Protein AF-V3ZFT6-F1 (afdb_monomer_lite)

pLDDT: mean 76.52, std 16.09, range [33.91, 96.06]

Foldseek 3Di:
DDDDDDDDPPPPPPDPPDCAAQADHFWFQWAFDQDVLAVRFTFIWIWDYQVVVCVQVVNPDGADPVDRTRTHAPCCLQVVDPHYHDDPVGHDDHPDRPPDDPQPADSCLLGPQLLDLCNLVRRVCVLAVCPPPPLPCSPVPRSVLSVLCVVCLVVFDPLLNVLSSLLSNQLSNQLSSQSSDPDRDHSNVSSVSSLVSNLCCQAASDPVCRVRHLVPGDPSSVVVVCVSCVCQCVDDPPSNVSNVVSVVVNVVVD

Secondary structure (DSSP, 8-state):
------------------S--TTTPPTT-EEEEEEGGGTTEEEEEEE--HHHHHHHTTTS----TT-S--EEEHHHHHH--SSSPPPGGGB--TT--S-SSS--S-GGGTS--SS-TTHIIIIIHHHS--TTSTT--IIIIIIHHHHHHHHHGGGS-HHHHHHHHHHHHHHHHHHGGGGG-SSPPPHHHHHHHHHHHHHHHHH-S-SS-TT--GGGS-HHHHHHHHHHHHHHHHS-HHHHHHHHHHHHHHHHT-

Sequence (254 aa):
MYILAIAVITLAIHNVDCVCNKDTGPVGISECIQTSSYGNGYQWQTCVSDAYIKVITNGRQGCDGSKAFCYYPCMADKFQKTNGSIVEECSCKPGEMLQSKNMTLPLRCYNPSGVDCSWYAECLEKEFPCTGDKDDYGIAFAHKYCAKFGDRYSKFGKEGQKWIDLSRKCLQEKLVPLLYSTTPPSCNYVKEFAFKSHIPCYLQPSQQVPEVSVCKLGALDFFKLFWTLKETLVSSVDISVSVITSFFKILRDC

Structure (mmCIF, N/CA/C/O backbone):
data_AF-V3ZFT6-F1
#
_entry.id   AF-V3ZFT6-F1
#
loop_
_atom_site.group_PDB
_atom_site.id
_atom_site.type_symbol
_atom_site.label_atom_id
_atom_site.label_alt_id
_atom_site.label_comp_id
_atom_site.label_asym_id
_atom_site.label_entity_id
_atom_site.label_seq_id
_atom_site.pdbx_PDB_ins_code
_atom_site.Cartn_x
_atom_site.Cartn_y
_atom_site.Cartn_z
_atom_site.occupancy
_atom_site.B_iso_or_equiv
_atom_site.auth_seq_id
_atom_site.auth_comp_id
_atom_site.auth_asym_id
_atom_site.auth_atom_id
_atom_site.pdbx_PDB_model_num
ATOM 1 N N . MET A 1 1 ? -54.572 -17.136 -43.226 1.00 37.34 1 MET A N 1
ATOM 2 C CA . MET A 1 1 ? -53.674 -16.069 -43.716 1.00 37.34 1 MET A CA 1
ATOM 3 C C . MET A 1 1 ? -52.945 -15.524 -42.494 1.00 37.34 1 MET A C 1
ATOM 5 O O . MET A 1 1 ? -53.547 -14.808 -41.709 1.00 37.34 1 MET A O 1
ATOM 9 N N . TYR A 1 2 ? -51.738 -16.031 -42.234 1.00 33.91 2 TYR A N 1
ATOM 10 C CA . TYR A 1 2 ? -50.955 -15.746 -41.026 1.00 33.91 2 TYR A CA 1
ATOM 11 C C . TYR A 1 2 ? -50.150 -14.458 -41.227 1.00 33.91 2 TYR A C 1
ATOM 13 O O . TYR A 1 2 ? -49.408 -14.364 -42.201 1.00 33.91 2 TYR A O 1
ATOM 21 N N . ILE A 1 3 ? -50.267 -13.495 -40.312 1.00 39.75 3 ILE A N 1
ATOM 22 C CA . ILE A 1 3 ? -49.334 -12.368 -40.208 1.00 39.75 3 ILE A CA 1
ATOM 23 C C . ILE A 1 3 ? -48.494 -12.609 -38.951 1.00 39.75 3 ILE A C 1
ATOM 25 O O . ILE A 1 3 ? -48.994 -12.541 -37.831 1.00 39.75 3 ILE A O 1
ATOM 29 N N . LEU A 1 4 ? -47.228 -12.967 -39.167 1.00 40.41 4 LEU A N 1
ATOM 30 C CA . LEU A 1 4 ? -46.194 -13.110 -38.146 1.00 40.41 4 LEU A CA 1
ATOM 31 C C . LEU A 1 4 ? -45.816 -11.723 -37.610 1.00 40.41 4 LEU A C 1
ATOM 33 O O . LEU A 1 4 ? -45.258 -10.905 -38.337 1.00 40.41 4 LEU A O 1
ATOM 37 N N . ALA A 1 5 ? -46.098 -11.473 -36.333 1.00 40.34 5 ALA A N 1
ATOM 38 C CA . ALA A 1 5 ? -45.526 -10.356 -35.596 1.00 40.34 5 ALA A CA 1
ATOM 39 C C . ALA A 1 5 ? -44.085 -10.717 -35.202 1.00 40.34 5 ALA A C 1
ATOM 41 O O . ALA A 1 5 ? -43.859 -11.579 -34.354 1.00 40.34 5 ALA A O 1
ATOM 42 N N . ILE A 1 6 ? -43.104 -10.083 -35.843 1.00 44.28 6 ILE A N 1
ATOM 43 C CA . ILE A 1 6 ? -41.693 -10.205 -35.470 1.00 44.28 6 ILE A CA 1
ATOM 44 C C . ILE A 1 6 ? -41.452 -9.269 -34.283 1.00 44.28 6 ILE A C 1
ATOM 46 O O . ILE A 1 6 ? -41.399 -8.051 -34.438 1.00 44.28 6 ILE A O 1
ATOM 50 N N . ALA A 1 7 ? -41.329 -9.844 -33.087 1.00 40.06 7 ALA A N 1
ATOM 51 C CA . ALA A 1 7 ? -40.848 -9.135 -31.911 1.00 40.06 7 ALA A CA 1
ATOM 52 C C . ALA A 1 7 ? -39.343 -8.871 -32.075 1.00 40.06 7 ALA A C 1
ATOM 54 O O . ALA A 1 7 ? -38.527 -9.791 -32.021 1.00 40.06 7 ALA A O 1
ATOM 55 N N . VAL A 1 8 ? -38.973 -7.610 -32.301 1.00 43.03 8 VAL A N 1
ATOM 56 C CA . VAL A 1 8 ? -37.577 -7.166 -32.275 1.00 43.03 8 VAL A CA 1
ATOM 57 C C . VAL A 1 8 ? -37.140 -7.115 -30.813 1.00 43.03 8 VAL A C 1
ATOM 59 O O . VAL A 1 8 ? -37.482 -6.192 -30.079 1.00 43.03 8 VAL A O 1
ATOM 62 N N . ILE A 1 9 ? -36.411 -8.140 -30.378 1.00 44.44 9 ILE A N 1
ATOM 63 C CA . ILE A 1 9 ? -35.751 -8.169 -29.073 1.00 44.44 9 ILE A CA 1
ATOM 64 C C . ILE A 1 9 ? -34.564 -7.202 -29.147 1.00 44.44 9 ILE A C 1
ATOM 66 O O . ILE A 1 9 ? -33.498 -7.541 -29.657 1.00 44.44 9 ILE A O 1
ATOM 70 N N . THR A 1 10 ? -34.743 -5.978 -28.652 1.00 42.00 10 THR A N 1
ATOM 71 C CA . THR A 1 10 ? -33.628 -5.079 -28.342 1.00 42.00 10 THR A CA 1
ATOM 72 C C . THR A 1 10 ? -32.901 -5.625 -27.117 1.00 42.00 10 THR A C 1
ATOM 74 O O . THR A 1 10 ? -33.318 -5.395 -25.982 1.00 42.00 10 THR A O 1
ATOM 77 N N . LEU A 1 11 ? -31.824 -6.379 -27.341 1.00 41.22 11 LEU A N 1
ATOM 78 C CA . LEU A 1 11 ? -30.843 -6.684 -26.303 1.00 41.22 11 LEU A CA 1
ATOM 79 C C . LEU A 1 11 ? -30.186 -5.367 -25.873 1.00 41.22 11 LEU A C 1
ATOM 81 O O . LEU A 1 11 ? -29.320 -4.834 -26.563 1.00 41.22 11 LEU A O 1
ATOM 85 N N . ALA A 1 12 ? -30.629 -4.827 -24.739 1.00 39.88 12 ALA A N 1
ATOM 86 C CA . ALA A 1 12 ? -29.902 -3.793 -24.025 1.00 39.88 12 ALA A CA 1
ATOM 87 C C . ALA A 1 12 ? -28.579 -4.404 -23.543 1.00 39.88 12 ALA A C 1
ATOM 89 O O . ALA A 1 12 ? -28.554 -5.217 -22.617 1.00 39.88 12 ALA A O 1
ATOM 90 N N . ILE A 1 13 ? -27.481 -4.049 -24.210 1.00 41.59 13 ILE A N 1
ATOM 91 C CA . ILE A 1 13 ? -26.125 -4.382 -23.777 1.00 41.59 13 ILE A CA 1
ATOM 92 C C . ILE A 1 13 ? -25.843 -3.508 -22.550 1.00 41.59 13 ILE A C 1
ATOM 94 O O . ILE A 1 13 ? -25.372 -2.380 -22.667 1.00 41.59 13 ILE A O 1
ATOM 98 N N . HIS A 1 14 ? -26.213 -3.992 -21.366 1.00 39.91 14 HIS A N 1
ATOM 99 C CA . HIS A 1 14 ? -25.832 -3.349 -20.118 1.00 39.91 14 HIS A CA 1
ATOM 100 C C . HIS A 1 14 ? -24.353 -3.633 -19.828 1.00 39.91 14 HIS A C 1
ATOM 102 O O . HIS A 1 14 ? -23.960 -4.775 -19.617 1.00 39.91 14 HIS A O 1
ATOM 108 N N . ASN A 1 15 ? -23.587 -2.540 -19.792 1.00 38.72 15 ASN A N 1
ATOM 109 C CA . ASN A 1 15 ? -22.307 -2.350 -19.108 1.00 38.72 15 ASN A CA 1
ATOM 110 C C . ASN A 1 15 ? -21.127 -3.196 -19.608 1.00 38.72 15 ASN A C 1
ATOM 112 O O . ASN A 1 15 ? -20.690 -4.144 -18.960 1.00 38.72 15 ASN A O 1
ATOM 116 N N . VAL A 1 16 ? -20.508 -2.750 -20.704 1.00 38.66 16 VAL A N 1
ATOM 117 C CA . VAL A 1 16 ? -19.045 -2.828 -20.768 1.00 38.66 16 VAL A CA 1
ATOM 118 C C . VAL A 1 16 ? -18.541 -1.717 -19.852 1.00 38.66 16 VAL A C 1
ATOM 120 O O . VAL A 1 16 ? -18.472 -0.561 -20.265 1.00 38.66 16 VAL A O 1
ATOM 123 N N . ASP A 1 17 ? -18.284 -2.037 -18.584 1.00 44.41 17 ASP A N 1
ATOM 124 C CA . ASP A 1 17 ? -17.531 -1.130 -17.719 1.00 44.41 17 ASP A CA 1
ATOM 125 C C . ASP A 1 17 ? -16.175 -0.892 -18.385 1.00 44.41 17 ASP A C 1
ATOM 127 O O . ASP A 1 17 ? -15.393 -1.824 -18.601 1.00 44.41 17 ASP A O 1
ATOM 131 N N . CYS A 1 18 ? -15.915 0.352 -18.786 1.00 53.09 18 CYS A N 1
ATOM 132 C CA . CYS A 1 18 ? -14.628 0.702 -19.356 1.00 53.09 18 CYS A CA 1
ATOM 133 C C . CYS A 1 18 ? -13.548 0.480 -18.295 1.00 53.09 18 CYS A C 1
ATOM 135 O O . CYS A 1 18 ? -13.547 1.095 -17.232 1.00 53.09 18 CYS A O 1
ATOM 137 N N . VAL A 1 19 ? -12.625 -0.415 -18.624 1.00 58.41 19 VAL A N 1
ATOM 138 C CA . VAL A 1 19 ? -11.582 -0.940 -17.742 1.00 58.41 19 VAL A CA 1
ATOM 139 C C . VAL A 1 19 ? -10.608 0.142 -17.255 1.00 58.41 19 VAL A C 1
ATOM 141 O O . VAL A 1 19 ? -10.027 -0.002 -16.184 1.00 58.41 19 VAL A O 1
ATOM 144 N N . CYS A 1 20 ? -10.464 1.244 -17.994 1.00 63.31 20 CYS A N 1
ATOM 145 C CA . CYS A 1 20 ? -9.719 2.423 -17.569 1.00 63.31 20 CYS A CA 1
ATOM 146 C C . CYS A 1 20 ? -10.676 3.598 -17.322 1.00 63.31 20 CYS A C 1
ATOM 148 O O . CYS A 1 20 ? -11.647 3.768 -18.053 1.00 63.31 20 CYS A O 1
ATOM 150 N N . ASN A 1 21 ? -10.423 4.422 -16.304 1.00 69.44 21 ASN A N 1
ATOM 151 C CA . ASN A 1 21 ? -11.213 5.623 -16.010 1.00 69.44 21 ASN A CA 1
ATOM 152 C C . ASN A 1 21 ? -10.306 6.705 -15.402 1.00 69.44 21 ASN A C 1
ATOM 154 O O . ASN A 1 21 ? -9.467 6.416 -14.552 1.00 69.44 21 ASN A O 1
ATOM 158 N N . LYS A 1 22 ? -10.462 7.962 -15.824 1.00 68.69 22 LYS A N 1
ATOM 159 C CA . LYS A 1 22 ? -9.602 9.062 -15.356 1.00 68.69 22 LYS A CA 1
ATOM 160 C C . LYS A 1 22 ? -9.730 9.407 -13.865 1.00 68.69 22 LYS A C 1
ATOM 162 O O . LYS A 1 22 ? -8.756 9.845 -13.251 1.00 68.69 22 LYS A O 1
ATOM 167 N N . ASP A 1 23 ? -10.914 9.202 -13.295 1.00 62.06 23 ASP A N 1
ATOM 168 C CA . ASP A 1 23 ? -11.288 9.585 -11.929 1.00 62.06 23 ASP A CA 1
ATOM 169 C C . ASP A 1 23 ? -11.197 8.398 -10.953 1.00 62.06 23 ASP A C 1
ATOM 171 O O . ASP A 1 23 ? -10.839 8.569 -9.785 1.00 62.06 23 ASP A O 1
ATOM 175 N N . THR A 1 24 ? -11.518 7.192 -11.431 1.00 55.91 24 THR A N 1
ATOM 176 C CA . THR A 1 24 ? -11.661 5.972 -10.615 1.00 55.91 24 THR A CA 1
ATOM 177 C C . THR A 1 24 ? -10.976 4.740 -11.203 1.00 55.91 24 THR A C 1
ATOM 179 O O . THR A 1 24 ? -11.112 3.655 -10.637 1.00 55.91 24 THR A O 1
ATOM 182 N N . GLY A 1 25 ? -10.273 4.877 -12.330 1.00 54.41 25 GLY A N 1
ATOM 183 C CA . GLY A 1 25 ? -9.731 3.746 -13.077 1.00 54.41 25 GLY A CA 1
ATOM 184 C C . GLY A 1 25 ? -8.850 2.871 -12.197 1.00 54.41 25 GLY A C 1
ATOM 185 O O . GLY A 1 25 ? -8.023 3.416 -11.456 1.00 54.41 25 GLY A O 1
ATOM 186 N N . PRO A 1 26 ? -9.019 1.538 -12.242 1.00 48.91 26 PRO A N 1
ATOM 187 C CA . PRO A 1 26 ? -8.100 0.649 -11.560 1.00 48.91 26 PRO A CA 1
ATOM 188 C C . PRO A 1 26 ? -6.684 0.937 -12.060 1.00 48.91 26 PRO A C 1
ATOM 190 O O . PRO A 1 26 ? -6.439 1.006 -13.265 1.00 48.91 26 PRO A O 1
ATOM 193 N N . VAL A 1 27 ? -5.754 1.116 -11.125 1.00 50.78 27 VAL A N 1
ATOM 194 C CA . VAL A 1 27 ? -4.332 1.187 -11.462 1.00 50.78 27 VAL A CA 1
ATOM 195 C C . VAL A 1 27 ? -3.939 -0.170 -12.044 1.00 50.78 27 VAL A C 1
ATOM 197 O O . VAL A 1 27 ? -4.411 -1.188 -11.567 1.00 50.78 27 VAL A O 1
ATOM 200 N N . GLY A 1 28 ? -3.083 -0.231 -13.060 1.00 51.81 28 GLY A N 1
ATOM 201 C CA . GLY A 1 28 ? -2.325 -1.463 -13.327 1.00 51.81 28 GLY A CA 1
ATOM 202 C C . GLY A 1 28 ? -2.811 -2.360 -14.465 1.00 51.81 28 GLY A C 1
ATOM 203 O O . GLY A 1 28 ? -2.277 -3.457 -14.613 1.00 51.81 28 GLY A O 1
ATOM 204 N N . ILE A 1 29 ? -3.755 -1.922 -15.303 1.00 60.59 29 ILE A N 1
ATOM 205 C CA . ILE A 1 29 ? -3.942 -2.555 -16.619 1.00 60.59 29 ILE A CA 1
ATOM 206 C C . ILE A 1 29 ? -3.068 -1.816 -17.614 1.00 60.59 29 ILE A C 1
ATOM 208 O O . ILE A 1 29 ? -3.265 -0.631 -17.876 1.00 60.59 29 ILE A O 1
ATOM 212 N N . SER A 1 30 ? -2.058 -2.518 -18.107 1.00 70.88 30 SER A N 1
ATOM 213 C CA . SER A 1 30 ? -1.081 -1.967 -19.029 1.00 70.88 30 SER A CA 1
ATOM 214 C C . SER A 1 30 ? -1.338 -2.491 -20.433 1.00 70.88 30 SER A C 1
ATOM 216 O O . SER A 1 30 ? -1.493 -3.693 -20.650 1.00 70.88 30 SER A O 1
ATOM 218 N N . GLU A 1 31 ? -1.363 -1.574 -21.388 1.00 75.00 31 GLU A N 1
ATOM 219 C CA . GLU A 1 31 ? -1.622 -1.854 -22.793 1.00 75.00 31 GLU A CA 1
ATOM 220 C C . GLU A 1 31 ? -0.466 -1.371 -23.656 1.00 75.00 31 GLU A C 1
ATOM 222 O O . GLU A 1 31 ? 0.245 -0.419 -23.322 1.00 75.00 31 GLU A O 1
ATOM 227 N N . CYS A 1 32 ? -0.285 -2.043 -24.788 1.00 79.88 32 CYS A N 1
ATOM 228 C CA . CYS A 1 32 ? 0.670 -1.625 -25.791 1.00 79.88 32 CYS A CA 1
ATOM 229 C C . CYS A 1 32 ? 0.045 -0.546 -26.679 1.00 79.88 32 CYS A C 1
ATOM 231 O O . CYS A 1 32 ? -0.725 -0.848 -27.592 1.00 79.88 32 CYS A O 1
ATOM 233 N N . ILE A 1 33 ? 0.364 0.719 -26.405 1.00 85.50 33 ILE A N 1
ATOM 234 C CA . ILE A 1 33 ? -0.283 1.869 -27.043 1.00 85.50 33 ILE A CA 1
ATOM 235 C C . ILE A 1 33 ? 0.753 2.673 -27.829 1.00 85.50 33 ILE A C 1
ATOM 237 O O . ILE A 1 33 ? 1.850 2.972 -27.345 1.00 85.50 33 ILE A O 1
ATOM 241 N N . GLN A 1 34 ? 0.380 3.038 -29.054 1.00 90.94 34 GLN A N 1
ATOM 242 C CA . GLN A 1 34 ? 1.170 3.904 -29.920 1.00 90.94 34 GLN A CA 1
ATOM 243 C C . GLN A 1 34 ? 1.058 5.363 -29.472 1.00 90.94 34 GLN A C 1
ATOM 245 O O . GLN A 1 34 ? -0.051 5.868 -29.295 1.00 90.94 34 GLN A O 1
ATOM 250 N N . THR A 1 35 ? 2.188 6.064 -29.359 1.00 85.25 35 THR A N 1
ATOM 251 C CA . THR A 1 35 ? 2.187 7.481 -28.959 1.00 85.25 35 THR A CA 1
ATOM 252 C C . THR A 1 35 ? 3.016 8.337 -29.897 1.00 85.25 35 THR A C 1
ATOM 254 O O . THR A 1 35 ? 4.201 8.089 -30.124 1.00 85.25 35 THR A O 1
ATOM 257 N N . SER A 1 36 ? 2.405 9.410 -30.393 1.00 87.00 36 SER A N 1
ATOM 258 C CA . SER A 1 36 ? 3.031 10.342 -31.331 1.00 87.00 36 SER A CA 1
ATOM 259 C C . SER A 1 36 ? 4.227 11.092 -30.744 1.00 87.00 36 SER A C 1
ATOM 261 O O . SER A 1 36 ? 5.227 11.264 -31.439 1.00 87.00 36 SER A O 1
ATOM 263 N N . SER A 1 37 ? 4.190 11.461 -29.456 1.00 86.19 37 SER A N 1
ATOM 264 C CA . SER A 1 37 ? 5.316 12.130 -28.778 1.00 86.19 37 SER A CA 1
ATOM 265 C C . SER A 1 37 ? 6.591 11.279 -28.719 1.00 86.19 37 SER A C 1
ATOM 267 O O . SER A 1 37 ? 7.674 11.820 -28.494 1.00 86.19 37 SER A O 1
ATOM 269 N N . TYR A 1 38 ? 6.486 9.973 -28.984 1.00 88.75 38 TYR A N 1
ATOM 270 C CA . TYR A 1 38 ? 7.609 9.041 -29.033 1.00 88.75 38 TYR A CA 1
ATOM 271 C C . TYR A 1 38 ? 7.846 8.475 -30.438 1.00 88.75 38 TYR A C 1
ATOM 273 O O . TYR A 1 38 ? 8.076 7.280 -30.623 1.00 88.75 38 TYR A O 1
ATOM 281 N N . GLY A 1 39 ? 7.727 9.333 -31.456 1.00 86.44 39 GLY A N 1
ATOM 282 C CA . GLY A 1 39 ? 8.010 8.967 -32.846 1.00 86.44 39 GLY A CA 1
ATOM 283 C C . GLY A 1 39 ? 7.024 7.955 -33.431 1.00 86.44 39 GLY A C 1
ATOM 284 O O . GLY A 1 39 ? 7.401 7.175 -34.299 1.00 86.44 39 GLY A O 1
ATOM 285 N N . ASN A 1 40 ? 5.777 7.945 -32.945 1.00 89.06 40 ASN A N 1
ATOM 286 C CA . ASN A 1 40 ? 4.757 6.944 -33.283 1.00 89.06 40 ASN A CA 1
ATOM 287 C C . ASN A 1 40 ? 5.181 5.499 -32.961 1.00 89.06 40 ASN A C 1
ATOM 289 O O . ASN A 1 40 ? 4.679 4.555 -33.572 1.00 89.06 40 ASN A O 1
ATOM 293 N N . GLY A 1 41 ? 6.099 5.306 -32.015 1.00 88.88 41 GLY A N 1
ATOM 294 C CA . GLY A 1 41 ? 6.440 3.979 -31.525 1.00 88.88 41 GLY A CA 1
ATOM 295 C C . GLY A 1 41 ? 5.387 3.432 -30.555 1.00 88.88 41 GLY A C 1
ATOM 296 O O . GLY A 1 41 ? 4.621 4.184 -29.942 1.00 88.88 41 GLY A O 1
ATOM 297 N N . TYR A 1 42 ? 5.372 2.109 -30.412 1.00 90.38 42 TYR A N 1
ATOM 298 C CA . TYR A 1 42 ? 4.558 1.395 -29.433 1.00 90.38 42 TYR A CA 1
ATOM 299 C C . TYR A 1 42 ? 5.341 1.208 -28.134 1.00 90.38 42 TYR A C 1
ATOM 301 O O . TYR A 1 42 ? 6.485 0.749 -28.152 1.00 90.38 42 TYR A O 1
ATOM 309 N N . GLN A 1 43 ? 4.718 1.552 -27.009 1.00 87.69 43 GLN A N 1
ATOM 310 C CA . GLN A 1 43 ? 5.243 1.254 -25.678 1.00 87.69 43 GLN A CA 1
ATOM 311 C C . GLN A 1 43 ? 4.140 0.809 -24.730 1.00 87.69 43 GLN A C 1
ATOM 313 O O . GLN A 1 43 ? 2.962 1.116 -24.941 1.00 87.69 43 GLN A O 1
ATOM 318 N N . TRP A 1 44 ? 4.543 0.134 -23.659 1.00 80.25 44 TRP A N 1
ATOM 319 C CA . TRP A 1 44 ? 3.656 -0.144 -22.542 1.00 80.25 44 TRP A CA 1
ATOM 320 C C . TRP A 1 44 ? 3.205 1.157 -21.890 1.00 80.25 44 TRP A C 1
ATOM 322 O O . TRP A 1 44 ? 4.014 2.040 -21.584 1.00 80.25 44 TRP A O 1
ATOM 332 N N . GLN A 1 45 ? 1.904 1.265 -21.666 1.00 81.19 45 GLN A N 1
ATOM 333 C CA . GLN A 1 45 ? 1.310 2.358 -20.916 1.00 81.19 45 GLN A CA 1
ATOM 334 C C . GLN A 1 45 ? 0.325 1.791 -19.916 1.00 81.19 45 GLN A C 1
ATOM 336 O O . GLN A 1 45 ? -0.462 0.911 -20.253 1.00 81.19 45 GLN A O 1
ATOM 341 N N . THR A 1 46 ? 0.369 2.300 -18.694 1.00 75.06 46 THR A N 1
ATOM 342 C CA . THR A 1 46 ? -0.431 1.782 -17.585 1.00 75.06 46 THR A CA 1
ATOM 343 C C . THR A 1 46 ? -1.635 2.674 -17.366 1.00 75.06 46 THR A C 1
ATOM 345 O O . THR A 1 46 ? -1.485 3.891 -17.251 1.00 75.06 46 THR A O 1
ATOM 348 N N . CYS A 1 47 ? -2.824 2.080 -17.292 1.00 74.12 47 CYS A N 1
ATOM 349 C CA . CYS A 1 47 ? -4.000 2.794 -16.833 1.00 74.12 47 CYS A CA 1
ATOM 350 C C . CYS A 1 47 ? -3.799 3.216 -15.374 1.00 74.12 47 CYS A C 1
ATOM 352 O O . CYS A 1 47 ? -3.507 2.385 -14.509 1.00 74.12 47 CYS A O 1
ATOM 354 N N . VAL A 1 48 ? -3.927 4.512 -15.112 1.00 70.31 48 VAL A N 1
ATOM 355 C CA . VAL A 1 48 ? -3.769 5.127 -13.789 1.00 70.31 48 VAL A CA 1
ATOM 356 C C . VAL A 1 48 ? -4.769 6.268 -13.630 1.00 70.31 48 VAL A C 1
ATOM 358 O O . VAL A 1 48 ? -5.255 6.796 -14.620 1.00 70.31 48 VAL A O 1
ATOM 361 N N . SER A 1 49 ? -5.070 6.705 -12.409 1.00 72.00 49 SER A N 1
ATOM 362 C CA . SER A 1 49 ? -5.920 7.887 -12.211 1.00 72.00 49 SER A CA 1
ATOM 363 C C . SER A 1 49 ? -5.155 9.200 -12.433 1.00 72.00 49 SER A C 1
ATOM 365 O O . SER A 1 49 ? -3.935 9.271 -12.261 1.00 72.00 49 SER A O 1
ATOM 367 N N . ASP A 1 50 ? -5.869 10.284 -12.746 1.00 76.19 50 ASP A N 1
ATOM 368 C CA . ASP A 1 50 ? -5.285 11.636 -12.800 1.00 76.19 50 ASP A CA 1
ATOM 369 C C . ASP A 1 50 ? -4.645 12.036 -11.457 1.00 76.19 50 ASP A C 1
ATOM 371 O O . ASP A 1 50 ? -3.558 12.617 -11.410 1.00 76.19 50 ASP A O 1
ATOM 375 N N . ALA A 1 51 ? -5.283 11.649 -10.348 1.00 68.69 51 ALA A N 1
ATOM 376 C CA . ALA A 1 51 ? -4.745 11.848 -9.008 1.00 68.69 51 ALA A CA 1
ATOM 377 C C . ALA A 1 51 ? -3.385 11.152 -8.828 1.00 68.69 51 ALA A C 1
ATOM 379 O O . ALA A 1 51 ? -2.470 11.741 -8.251 1.00 68.69 51 ALA A O 1
ATOM 380 N N . TYR A 1 52 ? -3.223 9.935 -9.358 1.00 67.81 52 TYR A N 1
ATOM 381 C CA . TYR A 1 52 ? -1.949 9.216 -9.328 1.00 67.81 52 TYR A CA 1
ATOM 382 C C . TYR A 1 52 ? -0.863 9.949 -10.128 1.00 67.81 52 TYR A C 1
ATOM 384 O O . TYR A 1 52 ? 0.220 10.189 -9.594 1.00 67.81 52 TYR A O 1
ATOM 392 N N . ILE A 1 53 ? -1.164 10.393 -11.356 1.00 71.94 53 ILE A N 1
ATOM 393 C CA . ILE A 1 53 ? -0.217 11.144 -12.207 1.00 71.94 53 ILE A CA 1
ATOM 394 C C . ILE A 1 53 ? 0.253 12.426 -11.505 1.00 71.94 53 ILE A C 1
ATOM 396 O O . ILE A 1 53 ? 1.449 12.734 -11.479 1.00 71.94 53 ILE A O 1
ATOM 400 N N . LYS A 1 54 ? -0.669 13.165 -10.880 1.00 76.19 54 LYS A N 1
ATOM 401 C CA . LYS A 1 54 ? -0.337 14.381 -10.124 1.00 76.19 54 LYS A CA 1
ATOM 402 C C . LYS A 1 54 ? 0.579 14.092 -8.939 1.00 76.19 54 LYS A C 1
ATOM 404 O O . LYS A 1 54 ? 1.478 14.884 -8.673 1.00 76.19 54 LYS A O 1
ATOM 409 N N . VAL A 1 55 ? 0.404 12.967 -8.250 1.00 64.94 55 VAL A N 1
ATOM 410 C CA . VAL A 1 55 ? 1.296 12.571 -7.150 1.00 64.94 55 VAL A CA 1
ATOM 411 C C . VAL A 1 55 ? 2.703 12.270 -7.668 1.00 64.94 55 VAL A C 1
ATOM 413 O O . VAL A 1 55 ? 3.664 12.859 -7.175 1.00 64.94 55 VAL A O 1
ATOM 416 N N . ILE A 1 56 ? 2.842 11.406 -8.678 1.00 60.22 56 ILE A N 1
ATOM 417 C CA . ILE A 1 56 ? 4.165 10.960 -9.156 1.00 60.22 56 ILE A CA 1
ATOM 418 C C . ILE A 1 56 ? 4.936 12.056 -9.902 1.00 60.22 56 ILE A C 1
ATOM 420 O O . ILE A 1 56 ? 6.163 12.048 -9.924 1.00 60.22 56 ILE A O 1
ATOM 424 N N . THR A 1 57 ? 4.236 13.038 -10.474 1.00 68.62 57 THR A N 1
ATOM 425 C CA . THR A 1 57 ? 4.861 14.166 -11.186 1.00 68.62 57 THR A CA 1
ATOM 426 C C . THR A 1 57 ? 4.953 15.445 -10.357 1.00 68.62 57 THR A C 1
ATOM 428 O O . THR A 1 57 ? 5.364 16.483 -10.881 1.00 68.62 57 THR A O 1
ATOM 431 N N . ASN A 1 58 ? 4.583 15.397 -9.071 1.00 68.38 58 ASN A N 1
ATOM 432 C CA . ASN A 1 58 ? 4.502 16.565 -8.190 1.00 68.38 58 ASN A CA 1
ATOM 433 C C . ASN A 1 58 ? 3.658 17.709 -8.800 1.00 68.38 58 ASN A C 1
ATOM 435 O O . ASN A 1 58 ? 4.072 18.867 -8.848 1.00 68.38 58 ASN A O 1
ATOM 439 N N . GLY A 1 59 ? 2.503 17.349 -9.361 1.00 73.56 59 GLY A N 1
ATOM 440 C CA . GLY A 1 59 ? 1.520 18.251 -9.962 1.00 73.56 59 GLY A CA 1
ATOM 441 C C . GLY A 1 59 ? 1.893 18.808 -11.337 1.00 73.56 59 GLY A C 1
ATOM 442 O O . GLY A 1 59 ? 1.135 19.604 -11.884 1.00 73.56 59 GLY A O 1
ATOM 443 N N . ARG A 1 60 ? 3.039 18.419 -11.910 1.00 74.75 60 ARG A N 1
ATOM 444 C CA . ARG A 1 60 ? 3.519 18.954 -13.199 1.00 74.75 60 ARG A CA 1
ATOM 445 C C . ARG A 1 60 ? 2.776 18.390 -14.401 1.00 74.75 60 ARG A C 1
ATOM 447 O O . ARG A 1 60 ? 2.770 19.017 -15.456 1.00 74.75 60 ARG A O 1
ATOM 454 N N . GLN A 1 61 ? 2.211 17.198 -14.260 1.00 79.75 61 GLN A N 1
ATOM 455 C CA . GLN A 1 61 ? 1.436 16.539 -15.299 1.00 79.75 61 GLN A CA 1
ATOM 456 C C . GLN A 1 61 ? 0.092 16.107 -14.725 1.00 79.75 61 GLN A C 1
ATOM 458 O O . GLN A 1 61 ? -0.058 15.869 -13.525 1.00 79.75 61 GLN A O 1
ATOM 463 N N . GLY A 1 62 ? -0.881 16.008 -15.614 1.00 75.38 62 GLY A N 1
ATOM 464 C CA . GLY A 1 62 ? -2.193 15.462 -15.338 1.00 75.38 62 GLY A CA 1
ATOM 465 C C . GLY A 1 62 ? -2.667 14.696 -16.555 1.00 75.38 62 GLY A C 1
ATOM 466 O O . GLY A 1 62 ? -2.073 14.766 -17.635 1.00 75.38 62 GLY A O 1
ATOM 467 N N . CYS A 1 63 ? -3.740 13.956 -16.366 1.00 76.88 63 CYS A N 1
ATOM 468 C CA . CYS A 1 63 ? -4.428 13.347 -17.472 1.00 76.88 63 CYS A CA 1
ATOM 469 C C . CYS A 1 63 ? -5.076 14.418 -18.352 1.00 76.88 63 CYS A C 1
ATOM 471 O O . CYS A 1 63 ? -5.577 15.435 -17.869 1.00 76.88 63 CYS A O 1
ATOM 473 N N . ASP A 1 64 ? -5.066 14.180 -19.659 1.00 72.94 64 ASP A N 1
ATOM 474 C CA . ASP A 1 64 ? -5.770 15.021 -20.614 1.00 72.94 64 ASP A CA 1
ATOM 475 C C . ASP A 1 64 ? -7.278 14.980 -20.321 1.00 72.94 64 ASP A C 1
ATOM 477 O O . ASP A 1 64 ? -7.924 13.942 -20.473 1.00 72.94 64 ASP A O 1
ATOM 481 N N . GLY A 1 65 ? -7.839 16.118 -19.904 1.00 62.81 65 GLY A N 1
ATOM 482 C CA . GLY A 1 65 ? -9.245 16.239 -19.510 1.00 62.81 65 GLY A CA 1
ATOM 483 C C . GLY A 1 65 ? -10.246 15.964 -20.637 1.00 62.81 65 GLY A C 1
ATOM 484 O O . GLY A 1 65 ? -11.432 15.804 -20.357 1.00 62.81 65 GLY A O 1
ATOM 485 N N . SER A 1 66 ? -9.787 15.890 -21.891 1.00 61.16 66 SER A N 1
ATOM 486 C CA . SER A 1 66 ? -10.609 15.512 -23.046 1.00 61.16 66 SER A CA 1
ATOM 487 C C . SER A 1 66 ? -10.740 13.996 -23.242 1.00 61.16 66 SER A C 1
ATOM 489 O O . SER A 1 66 ? -11.595 13.547 -24.009 1.00 61.16 66 SER A O 1
ATOM 491 N N . LYS A 1 67 ? -9.923 13.188 -22.552 1.00 64.00 67 LYS A N 1
ATOM 492 C CA . LYS A 1 67 ? -9.919 11.726 -22.684 1.00 64.00 67 LYS A CA 1
ATOM 493 C C . LYS A 1 67 ? -10.700 11.061 -21.554 1.00 64.00 67 LYS A C 1
ATOM 495 O O . LYS A 1 67 ? -10.595 11.438 -20.393 1.00 64.00 67 LYS A O 1
ATOM 500 N N . ALA A 1 68 ? -11.445 10.007 -21.892 1.00 57.72 68 ALA A N 1
ATOM 501 C CA . ALA A 1 68 ? -12.127 9.160 -20.908 1.00 57.72 68 ALA A CA 1
ATOM 502 C C . ALA A 1 68 ? -11.149 8.291 -20.081 1.00 57.72 68 ALA A C 1
ATOM 504 O O . ALA A 1 68 ? -11.498 7.809 -19.002 1.00 57.72 68 ALA A O 1
ATOM 505 N N . PHE A 1 69 ? -9.920 8.114 -20.584 1.00 66.50 69 PHE A N 1
ATOM 506 C CA . PHE A 1 69 ? -8.913 7.168 -20.101 1.00 66.50 69 PHE A CA 1
ATOM 507 C C . PHE A 1 69 ? -7.564 7.852 -19.889 1.00 66.50 69 PHE A C 1
ATOM 509 O O . PHE A 1 69 ? -7.180 8.719 -20.677 1.00 66.50 69 PHE A O 1
ATOM 516 N N . CYS A 1 70 ? -6.816 7.402 -18.882 1.00 77.75 70 CYS A N 1
ATOM 517 C CA . CYS A 1 70 ? -5.492 7.918 -18.551 1.00 77.75 70 CYS A CA 1
ATOM 518 C C . CYS A 1 70 ? -4.473 6.787 -18.605 1.00 77.75 70 CYS A C 1
ATOM 520 O O . CYS A 1 70 ? -4.326 6.020 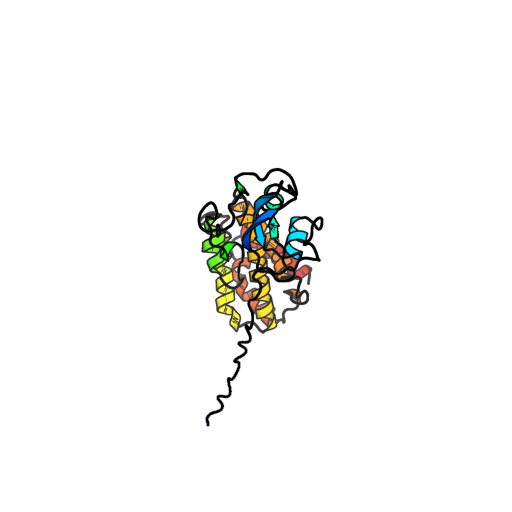-17.658 1.00 77.75 70 CYS A O 1
ATOM 522 N N . TYR A 1 71 ? -3.771 6.698 -19.729 1.00 79.56 71 TYR A N 1
ATOM 523 C CA . TYR A 1 71 ? -2.641 5.795 -19.883 1.00 79.56 71 TYR A CA 1
ATOM 524 C C . TYR A 1 71 ? -1.350 6.578 -19.677 1.00 79.56 71 TYR A C 1
ATOM 526 O O . TYR A 1 71 ? -1.097 7.567 -20.368 1.00 79.56 71 TYR A O 1
ATOM 534 N N . TYR A 1 72 ? -0.558 6.156 -18.695 1.00 79.81 72 TYR A N 1
ATOM 535 C CA . TYR A 1 72 ? 0.716 6.779 -18.373 1.00 79.81 72 TYR A CA 1
ATOM 536 C C . TYR A 1 72 ? 1.871 5.998 -19.023 1.00 79.81 72 TYR A C 1
ATOM 538 O O . TYR A 1 72 ? 1.995 4.795 -18.767 1.00 79.81 72 TYR A O 1
ATOM 546 N N . PRO A 1 73 ? 2.690 6.628 -19.891 1.00 83.50 73 PRO A N 1
ATOM 547 C CA . PRO A 1 73 ? 3.719 5.915 -20.647 1.00 83.50 73 PRO A CA 1
ATOM 548 C C . PRO A 1 73 ? 4.880 5.405 -19.785 1.00 83.50 73 PRO A C 1
ATOM 550 O O . PRO A 1 73 ? 5.404 6.150 -18.958 1.00 83.50 73 PRO A O 1
ATOM 553 N N . CYS A 1 74 ? 5.371 4.191 -20.060 1.00 79.19 74 CYS A N 1
ATOM 554 C CA . CYS A 1 74 ? 6.563 3.617 -19.415 1.00 79.19 74 CYS A CA 1
ATOM 555 C C . CYS A 1 74 ? 7.790 4.541 -19.491 1.00 79.19 74 CYS A C 1
ATOM 557 O O . CYS A 1 74 ? 8.528 4.680 -18.518 1.00 79.19 74 CYS A O 1
ATOM 559 N N . MET A 1 75 ? 7.995 5.227 -20.621 1.00 82.69 75 MET A N 1
ATOM 560 C CA . MET A 1 75 ? 9.097 6.183 -20.782 1.00 82.69 75 MET A CA 1
ATOM 561 C C . MET A 1 75 ? 8.989 7.387 -19.834 1.00 82.69 75 MET A C 1
ATOM 563 O O . MET A 1 75 ? 10.004 7.882 -19.338 1.00 82.69 75 MET A O 1
ATOM 567 N N . ALA A 1 76 ? 7.766 7.858 -19.577 1.00 82.25 76 ALA A N 1
ATOM 568 C CA . ALA A 1 76 ? 7.518 8.948 -18.641 1.00 82.25 76 ALA A CA 1
ATOM 569 C C . ALA A 1 76 ? 7.700 8.475 -17.193 1.00 82.25 76 ALA A C 1
ATOM 571 O O . ALA A 1 76 ? 8.323 9.178 -16.404 1.00 82.25 76 ALA A O 1
ATOM 572 N N . ASP A 1 77 ? 7.232 7.267 -16.886 1.00 73.81 77 ASP A N 1
ATOM 573 C CA . ASP A 1 77 ? 7.301 6.661 -15.556 1.00 73.81 77 ASP A CA 1
ATOM 574 C C . ASP A 1 77 ? 8.731 6.295 -15.138 1.00 73.81 77 ASP A C 1
ATOM 576 O O . ASP A 1 77 ? 9.245 6.798 -14.139 1.00 73.81 77 ASP A O 1
ATOM 580 N N . LYS A 1 78 ? 9.427 5.481 -15.941 1.00 66.00 78 LYS A N 1
ATOM 581 C CA . LYS A 1 78 ? 10.763 4.969 -15.598 1.00 66.00 78 LYS A CA 1
ATOM 582 C C . LYS A 1 78 ? 11.888 5.950 -15.884 1.00 66.00 78 LYS A C 1
ATOM 584 O O . LYS A 1 78 ? 12.866 6.002 -15.144 1.00 66.00 78 LYS A O 1
ATOM 589 N N . PHE A 1 79 ? 11.778 6.710 -16.971 1.00 74.56 79 PHE A N 1
ATOM 590 C CA . PHE A 1 79 ? 12.886 7.523 -17.477 1.00 74.56 79 PHE A CA 1
ATOM 591 C C . PHE A 1 79 ? 12.629 9.027 -17.385 1.00 74.56 79 PHE A C 1
ATOM 593 O O . PHE A 1 79 ? 13.492 9.803 -17.793 1.00 74.56 79 PHE A O 1
ATOM 600 N N . GLN A 1 80 ? 11.465 9.451 -16.874 1.00 78.00 80 GLN A N 1
ATOM 601 C CA . GLN A 1 80 ? 11.053 10.860 -16.800 1.00 78.00 80 GLN A CA 1
ATOM 602 C C . GLN A 1 80 ? 11.115 11.580 -18.159 1.00 78.00 80 GLN A C 1
ATOM 604 O O . GLN A 1 80 ? 11.258 12.802 -18.232 1.00 78.00 80 GLN A O 1
ATOM 609 N N . LYS A 1 81 ? 11.000 10.824 -19.258 1.00 82.00 81 LYS A N 1
ATOM 610 C CA . LYS A 1 81 ? 11.031 11.339 -20.630 1.00 82.00 81 LYS A CA 1
ATOM 611 C C . LYS A 1 81 ? 9.630 11.313 -21.207 1.00 82.00 81 LYS A C 1
ATOM 613 O O . LYS A 1 81 ? 9.073 10.241 -21.416 1.00 82.00 81 LYS A O 1
ATOM 618 N N . THR A 1 82 ? 9.075 12.482 -21.508 1.00 85.38 82 THR A N 1
ATOM 619 C CA . THR A 1 82 ? 7.730 12.643 -22.095 1.00 85.38 82 THR A CA 1
ATOM 620 C C . THR A 1 82 ? 7.719 12.607 -23.630 1.00 85.38 82 THR A C 1
ATOM 622 O O . THR A 1 82 ? 6.654 12.602 -24.250 1.00 85.38 82 THR A O 1
ATOM 625 N N . ASN A 1 83 ? 8.901 12.577 -24.253 1.00 89.38 83 ASN A N 1
ATOM 626 C CA . ASN A 1 83 ? 9.093 12.482 -25.696 1.00 89.38 83 ASN A CA 1
ATOM 627 C C . ASN A 1 83 ? 10.409 11.761 -26.047 1.00 89.38 83 ASN A C 1
ATOM 629 O O . ASN A 1 83 ? 11.240 11.498 -25.172 1.00 89.38 83 ASN A O 1
ATOM 633 N N . GLY A 1 84 ? 10.592 11.463 -27.335 1.00 88.81 84 GLY A N 1
ATOM 634 C CA . GLY A 1 84 ? 11.827 10.897 -27.890 1.00 88.81 84 GLY A CA 1
ATOM 635 C C . GLY A 1 84 ? 11.737 9.406 -28.216 1.00 88.81 84 GLY A C 1
ATOM 636 O O . GLY A 1 84 ? 10.653 8.837 -28.294 1.00 88.81 84 GLY A O 1
ATOM 637 N N . SER A 1 85 ? 12.880 8.763 -28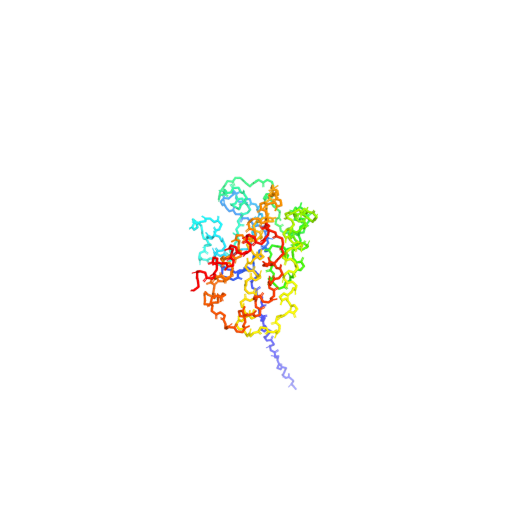.448 1.00 90.88 85 SER A N 1
ATOM 638 C CA . SER A 1 85 ? 12.918 7.344 -28.822 1.00 90.88 85 SER A CA 1
ATOM 639 C C . SER A 1 85 ? 12.564 6.435 -27.645 1.00 90.88 85 SER A C 1
ATOM 641 O O . SER A 1 85 ? 13.058 6.627 -26.533 1.00 90.88 85 SER A O 1
ATOM 643 N N . ILE A 1 86 ? 11.730 5.430 -27.908 1.00 88.50 86 ILE A N 1
ATOM 644 C CA . ILE A 1 86 ? 11.323 4.411 -26.934 1.00 88.50 86 ILE A CA 1
ATOM 645 C C . ILE A 1 86 ? 12.493 3.449 -26.724 1.00 88.50 86 ILE A C 1
ATOM 647 O O . ILE A 1 86 ? 13.031 2.921 -27.697 1.00 88.50 86 ILE A O 1
ATOM 651 N N . VAL A 1 87 ? 12.892 3.233 -25.469 1.00 80.94 87 VAL A N 1
ATOM 652 C CA . VAL A 1 87 ? 13.905 2.222 -25.133 1.00 80.94 87 VAL A CA 1
ATOM 653 C C . VAL A 1 87 ? 13.306 0.817 -25.183 1.00 80.94 87 VAL A C 1
ATOM 655 O O . VAL A 1 87 ? 12.094 0.649 -25.019 1.00 80.94 87 VAL A O 1
ATOM 658 N N . GLU A 1 88 ? 14.141 -0.195 -25.407 1.00 80.81 88 GLU A N 1
ATOM 659 C CA . GLU A 1 88 ? 13.701 -1.582 -25.595 1.00 80.81 88 GLU A CA 1
ATOM 660 C C . GLU A 1 88 ? 12.832 -2.075 -24.427 1.00 80.81 88 GLU A C 1
ATOM 662 O O . GLU A 1 88 ? 11.793 -2.696 -24.652 1.00 80.81 88 GLU A O 1
ATOM 667 N N . GLU A 1 89 ? 13.175 -1.694 -23.195 1.00 74.00 89 GLU A N 1
ATOM 668 C CA . GLU A 1 89 ? 12.475 -2.075 -21.965 1.00 74.00 89 GLU A CA 1
ATOM 669 C C . GLU A 1 89 ? 11.041 -1.543 -21.882 1.00 74.00 89 GLU A C 1
ATOM 671 O O . GLU A 1 89 ? 10.208 -2.121 -21.183 1.00 74.00 89 GLU A O 1
ATOM 676 N N . CYS A 1 90 ? 10.752 -0.440 -22.572 1.00 74.81 90 CYS A N 1
ATOM 677 C CA . CYS A 1 90 ? 9.409 0.125 -22.653 1.00 74.81 90 CYS A CA 1
ATOM 678 C C . CYS A 1 90 ? 8.681 -0.274 -23.939 1.00 74.81 90 CYS A C 1
ATOM 680 O O . CYS A 1 90 ? 7.470 -0.080 -24.017 1.00 74.81 90 CYS A O 1
ATOM 682 N N . SER A 1 91 ? 9.386 -0.809 -24.937 1.00 85.94 91 SER A N 1
ATOM 683 C CA . SER A 1 91 ? 8.807 -1.172 -26.228 1.00 85.94 91 SER A CA 1
ATOM 684 C C . SER A 1 91 ? 7.887 -2.396 -26.134 1.00 85.94 91 SER A C 1
ATOM 686 O O . SER A 1 91 ? 8.053 -3.267 -25.281 1.00 85.94 91 SER A O 1
ATOM 688 N N . CYS A 1 92 ? 6.890 -2.455 -27.014 1.00 79.25 92 CYS A N 1
ATOM 689 C CA . CYS A 1 92 ? 5.924 -3.553 -27.078 1.00 79.25 92 CYS A CA 1
ATOM 690 C C . CYS A 1 92 ? 5.384 -3.718 -28.502 1.00 79.25 92 CYS A C 1
ATOM 692 O O . CYS A 1 92 ? 5.562 -2.823 -29.338 1.00 79.25 92 CYS A O 1
ATOM 694 N N . LYS A 1 93 ? 4.697 -4.833 -28.788 1.00 84.19 93 LYS A N 1
ATOM 695 C CA . LYS A 1 93 ? 3.968 -5.008 -30.055 1.00 84.19 93 LYS A CA 1
ATOM 696 C C . LYS A 1 93 ? 2.448 -4.955 -29.847 1.00 84.19 93 LYS A C 1
ATOM 698 O O . LYS A 1 93 ? 1.937 -5.534 -28.889 1.00 84.19 93 LYS A O 1
ATOM 703 N N . PRO A 1 94 ? 1.694 -4.286 -30.740 1.00 79.25 94 PRO A N 1
ATOM 704 C CA . PRO A 1 94 ? 0.239 -4.234 -30.641 1.00 79.25 94 PRO A CA 1
ATOM 705 C C . PRO A 1 94 ? -0.372 -5.640 -30.710 1.00 79.25 94 PRO A C 1
ATOM 707 O O . PRO A 1 94 ? 0.016 -6.453 -31.547 1.00 79.25 94 PRO A O 1
ATOM 710 N N . GLY A 1 95 ? -1.330 -5.921 -29.824 1.00 58.75 95 GLY A N 1
ATOM 711 C CA . GLY A 1 95 ? -1.948 -7.244 -29.682 1.00 58.75 95 GLY A CA 1
ATOM 712 C C . GLY A 1 95 ? -1.218 -8.194 -28.725 1.00 58.75 95 GLY A C 1
ATOM 713 O O . GLY A 1 95 ? -1.745 -9.264 -28.428 1.00 58.75 95 GLY A O 1
ATOM 714 N N . GLU A 1 96 ? -0.061 -7.805 -28.181 1.00 59.06 96 GLU A N 1
ATOM 715 C CA . GLU A 1 96 ? 0.504 -8.468 -27.005 1.00 59.06 96 GLU A CA 1
ATOM 716 C C . GLU A 1 96 ? -0.329 -8.063 -25.777 1.00 59.06 96 GLU A C 1
ATOM 718 O O . GLU A 1 96 ? -0.299 -6.919 -25.324 1.00 59.06 96 GLU A O 1
ATOM 723 N N . MET A 1 97 ? -1.105 -9.001 -25.229 1.00 49.91 97 MET A N 1
ATOM 724 C CA . MET A 1 97 ? -1.507 -8.913 -23.82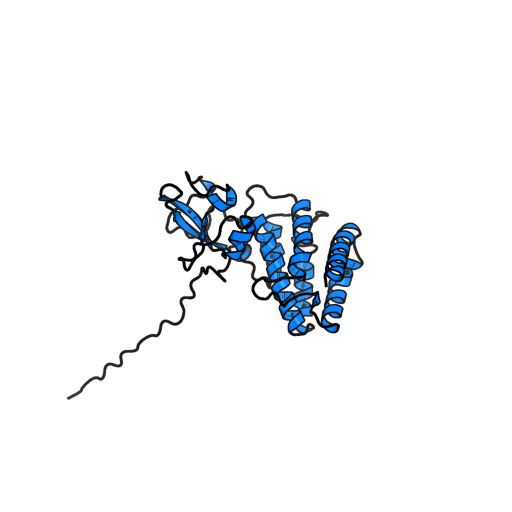4 1.00 49.91 97 MET A CA 1
ATOM 725 C C . MET A 1 97 ? -0.227 -9.009 -22.996 1.00 49.91 97 MET A C 1
ATOM 727 O O . MET A 1 97 ? 0.678 -9.755 -23.368 1.00 49.91 97 MET A O 1
ATOM 731 N N . LEU A 1 98 ? -0.145 -8.290 -21.877 1.00 47.25 98 LEU A N 1
ATOM 732 C CA . LEU A 1 98 ? 0.976 -8.344 -20.934 1.00 47.25 98 LEU A CA 1
ATOM 733 C C . LEU A 1 98 ? 1.005 -9.699 -20.197 1.00 47.25 98 LEU A C 1
ATOM 735 O O . LEU A 1 98 ? 0.918 -9.791 -18.978 1.00 47.25 98 LEU A O 1
ATOM 739 N N . GLN A 1 99 ? 1.088 -10.789 -20.949 1.00 51.44 99 GLN A N 1
ATOM 740 C CA . GLN A 1 99 ? 1.557 -12.071 -20.487 1.00 51.44 99 GLN A CA 1
ATOM 741 C C . GLN A 1 99 ? 2.974 -12.248 -21.031 1.00 51.44 99 GLN A C 1
ATOM 743 O O . GLN A 1 99 ? 3.213 -12.320 -22.229 1.00 51.44 99 GLN A O 1
ATOM 748 N N . SER A 1 100 ? 3.903 -12.357 -20.085 1.00 47.31 100 SER A N 1
ATOM 749 C CA . SER A 1 100 ? 5.091 -13.201 -20.199 1.00 47.31 100 SER A CA 1
ATOM 750 C C . SER A 1 100 ? 6.402 -12.661 -20.769 1.00 47.31 100 SER A C 1
ATOM 752 O O . SER A 1 100 ? 7.256 -13.505 -21.043 1.00 47.31 100 SER A O 1
ATOM 754 N N . LYS A 1 101 ? 6.668 -11.348 -20.884 1.00 38.75 101 LYS A N 1
ATOM 755 C CA . LYS A 1 101 ? 8.064 -10.955 -21.184 1.00 38.75 101 LYS A CA 1
ATOM 756 C C . LYS A 1 101 ? 8.858 -10.157 -20.166 1.00 38.75 101 LYS A C 1
ATOM 758 O O . LYS A 1 101 ? 10.058 -10.333 -20.215 1.00 38.75 101 LYS A O 1
ATOM 763 N N . ASN A 1 102 ? 8.273 -9.416 -19.218 1.00 49.16 102 ASN A N 1
ATOM 764 C CA . ASN A 1 102 ? 9.037 -8.819 -18.097 1.00 49.16 102 ASN A CA 1
ATOM 765 C C . ASN A 1 102 ? 8.144 -8.338 -16.926 1.00 49.16 102 ASN A C 1
ATOM 767 O O . ASN A 1 102 ? 8.392 -7.294 -16.332 1.00 49.16 102 ASN A O 1
ATOM 771 N N . MET A 1 103 ? 7.088 -9.087 -16.588 1.00 51.06 103 MET A N 1
ATOM 772 C CA . MET A 1 103 ? 6.318 -8.875 -15.355 1.00 51.06 103 MET A CA 1
ATOM 773 C C . MET A 1 103 ? 6.398 -10.165 -14.534 1.00 51.06 103 MET A C 1
ATOM 775 O O . MET A 1 103 ? 5.695 -11.134 -14.814 1.00 51.06 103 MET A O 1
ATOM 779 N N . THR A 1 104 ? 7.309 -10.224 -13.563 1.00 62.22 104 THR A N 1
ATOM 780 C CA . THR A 1 104 ? 7.492 -11.401 -12.685 1.00 62.22 104 THR A CA 1
ATOM 781 C C . THR A 1 104 ? 6.296 -11.595 -11.734 1.00 62.22 104 THR A C 1
ATOM 783 O O . THR A 1 104 ? 6.092 -12.674 -11.158 1.00 62.22 104 THR A O 1
ATOM 786 N N . LEU A 1 105 ? 5.469 -10.553 -11.588 1.00 71.69 105 LEU A N 1
ATOM 787 C CA . LEU A 1 105 ? 4.330 -10.483 -10.683 1.00 71.69 105 LEU A CA 1
ATOM 788 C C . LEU A 1 105 ? 2.982 -10.437 -11.433 1.00 71.69 105 LEU A C 1
ATOM 790 O O . LEU A 1 105 ? 2.884 -9.812 -12.489 1.00 71.69 105 LEU A O 1
ATOM 794 N N . PRO A 1 106 ? 1.917 -11.061 -10.891 1.00 70.06 106 PRO A N 1
ATOM 795 C CA . PRO A 1 106 ? 0.554 -10.932 -11.414 1.00 70.06 106 PRO A CA 1
ATOM 796 C C . PRO A 1 106 ? 0.035 -9.483 -11.434 1.00 70.06 106 PRO A C 1
ATOM 798 O O . PRO A 1 106 ? 0.381 -8.689 -10.565 1.00 70.06 106 PRO A O 1
ATOM 801 N N . LEU A 1 107 ? -0.908 -9.161 -12.332 1.00 61.84 107 LEU A N 1
ATOM 802 C CA . LEU A 1 107 ? -1.519 -7.819 -12.431 1.00 61.84 107 LEU A CA 1
ATOM 803 C C . LEU A 1 107 ? -2.124 -7.306 -11.110 1.00 61.84 107 LEU A C 1
ATOM 805 O O . LEU A 1 107 ? -2.024 -6.122 -10.803 1.00 61.84 107 LEU A O 1
ATOM 809 N N . ARG A 1 108 ? -2.685 -8.194 -10.277 1.00 69.25 108 ARG A N 1
ATOM 810 C CA . ARG A 1 108 ? -3.209 -7.837 -8.941 1.00 69.25 108 ARG A CA 1
ATOM 811 C C . ARG A 1 108 ? -2.162 -7.224 -8.002 1.00 69.25 108 ARG A C 1
ATOM 813 O O . ARG A 1 108 ? -2.530 -6.570 -7.034 1.00 69.25 108 ARG A O 1
ATOM 820 N N . CYS A 1 109 ? -0.872 -7.414 -8.281 1.00 79.75 109 CYS A N 1
ATOM 821 C CA . CYS A 1 109 ? 0.203 -6.792 -7.519 1.00 79.75 109 CYS A CA 1
ATOM 822 C C . CYS A 1 109 ? 0.282 -5.286 -7.752 1.00 79.75 109 CYS A C 1
ATOM 824 O O . CYS A 1 109 ? 0.585 -4.539 -6.828 1.00 79.75 109 CYS A O 1
ATOM 826 N N . TYR A 1 110 ? -0.083 -4.846 -8.950 1.00 76.31 110 TYR A N 1
ATOM 827 C CA . TYR A 1 110 ? -0.088 -3.444 -9.352 1.00 76.31 110 TYR A CA 1
ATOM 828 C C . TYR A 1 110 ? -1.446 -2.768 -9.124 1.00 76.31 110 TYR A C 1
ATOM 830 O O . TYR A 1 110 ? -1.529 -1.544 -9.152 1.00 76.31 110 TYR A O 1
ATOM 838 N N . ASN A 1 111 ? -2.489 -3.560 -8.848 1.00 70.38 111 ASN A N 1
ATOM 839 C CA . ASN A 1 111 ? -3.832 -3.096 -8.501 1.00 70.38 111 ASN A CA 1
ATOM 840 C C . ASN A 1 111 ? -4.363 -3.759 -7.217 1.00 70.38 111 ASN A C 1
ATOM 842 O O . ASN A 1 111 ? -5.267 -4.602 -7.279 1.00 70.38 111 ASN A O 1
ATOM 846 N N . PRO A 1 112 ? -3.786 -3.453 -6.047 1.00 81.50 112 PRO A N 1
ATOM 847 C CA . PRO A 1 112 ? -4.222 -4.062 -4.803 1.00 81.50 112 PRO A CA 1
ATOM 848 C C . PRO A 1 112 ? -5.688 -3.747 -4.493 1.00 81.50 112 PRO A C 1
ATOM 850 O O . PRO A 1 112 ? -6.137 -2.603 -4.559 1.00 81.50 112 PRO A O 1
ATOM 853 N N . SER A 1 113 ? -6.432 -4.766 -4.063 1.00 77.75 113 SER A N 1
ATOM 854 C CA . SER A 1 113 ? -7.812 -4.590 -3.603 1.00 77.75 113 SER A CA 1
ATOM 855 C C . SER A 1 113 ? -7.901 -3.910 -2.231 1.00 77.75 113 SER A C 1
ATOM 857 O O . SER A 1 113 ? -8.973 -3.444 -1.851 1.00 77.75 113 SER A O 1
ATOM 859 N N . GLY A 1 114 ? -6.808 -3.887 -1.456 1.00 82.56 114 GLY A N 1
ATOM 860 C CA . GLY A 1 114 ? -6.780 -3.466 -0.052 1.00 82.56 114 GLY A CA 1
ATOM 861 C C . GLY A 1 114 ? -7.276 -4.535 0.926 1.00 82.56 114 GLY A C 1
ATOM 862 O O . GLY A 1 114 ? -6.838 -4.579 2.075 1.00 82.56 114 GLY A O 1
ATOM 863 N N . VAL A 1 115 ? -8.160 -5.430 0.482 1.00 79.81 115 VAL A N 1
ATOM 864 C CA . VAL A 1 115 ? -8.776 -6.466 1.328 1.00 79.81 115 VAL A CA 1
ATOM 865 C C . VAL A 1 115 ? -8.041 -7.803 1.291 1.00 79.81 115 VAL A C 1
ATOM 867 O O . VAL A 1 115 ? -8.189 -8.606 2.214 1.00 79.81 115 VAL A O 1
ATOM 870 N N . ASP A 1 116 ? -7.229 -8.040 0.265 1.00 86.06 116 ASP A N 1
ATOM 871 C CA . ASP A 1 116 ? -6.429 -9.254 0.144 1.00 86.06 116 ASP A CA 1
ATOM 872 C C . ASP A 1 116 ? -5.091 -9.088 0.879 1.00 86.06 116 ASP A C 1
ATOM 874 O O . ASP A 1 116 ? -4.217 -8.323 0.461 1.00 86.06 116 ASP A O 1
ATOM 878 N N . CYS A 1 117 ? -4.935 -9.787 2.004 1.00 94.69 117 CYS A N 1
ATOM 879 C CA . CYS A 1 117 ? -3.688 -9.758 2.764 1.00 94.69 117 CYS A CA 1
ATOM 880 C C . CYS A 1 117 ? -2.571 -10.550 2.090 1.00 94.69 117 CYS A C 1
ATOM 882 O O . CYS A 1 117 ? -1.406 -10.225 2.327 1.00 94.69 117 CYS A O 1
ATOM 884 N N . SER A 1 118 ? -2.892 -11.529 1.233 1.00 94.31 118 SER A N 1
ATOM 885 C CA . SER A 1 118 ? -1.869 -12.334 0.563 1.00 94.31 118 SER A CA 1
ATOM 886 C C . SER A 1 118 ? -1.030 -11.500 -0.404 1.00 94.31 118 SER A C 1
ATOM 888 O O . SER A 1 118 ? 0.103 -11.878 -0.686 1.00 94.31 118 SER A O 1
ATOM 890 N N . TRP A 1 119 ? -1.507 -10.316 -0.814 1.00 94.50 119 TRP A N 1
ATOM 891 C CA . TRP A 1 119 ? -0.740 -9.335 -1.588 1.00 94.50 119 TRP A CA 1
ATOM 892 C C . TRP A 1 119 ? 0.646 -9.063 -0.984 1.00 94.50 119 TRP A C 1
ATOM 894 O O . TRP A 1 119 ? 1.633 -8.985 -1.711 1.00 94.50 119 TRP A O 1
ATOM 904 N N . TYR A 1 120 ? 0.767 -8.986 0.346 1.00 96.00 120 TYR A N 1
ATOM 905 C CA . TYR A 1 120 ? 2.072 -8.769 0.975 1.00 96.00 120 TYR A CA 1
ATOM 906 C C . TYR A 1 120 ? 3.047 -9.923 0.719 1.00 96.00 120 TYR A C 1
ATOM 908 O O . TYR A 1 120 ? 4.220 -9.669 0.479 1.00 96.00 120 TYR A O 1
ATOM 916 N N . ALA A 1 121 ? 2.570 -11.168 0.709 1.00 93.81 121 ALA A N 1
ATOM 917 C CA . ALA A 1 121 ? 3.406 -12.342 0.468 1.00 93.81 121 ALA A CA 1
ATOM 918 C C . ALA A 1 121 ? 3.636 -12.620 -1.025 1.00 93.81 121 ALA A C 1
ATOM 920 O O . ALA A 1 121 ? 4.724 -12.998 -1.446 1.00 93.81 121 ALA A O 1
ATOM 921 N N . GLU A 1 122 ? 2.609 -12.437 -1.847 1.00 91.25 122 GLU A N 1
ATOM 922 C CA . GLU A 1 122 ? 2.617 -12.861 -3.250 1.00 91.25 122 GLU A CA 1
ATOM 923 C C . GLU A 1 122 ? 3.089 -11.759 -4.207 1.00 91.25 122 GLU A C 1
ATOM 925 O O . GLU A 1 122 ? 3.393 -12.049 -5.368 1.00 91.25 122 GLU A O 1
ATOM 930 N N . CYS A 1 123 ? 3.161 -10.515 -3.723 1.00 91.31 123 CYS A N 1
ATOM 931 C CA . CYS A 1 123 ? 3.602 -9.350 -4.483 1.00 91.31 123 CYS A CA 1
ATOM 932 C C . CYS A 1 123 ? 4.808 -8.674 -3.833 1.00 91.31 123 CYS A C 1
ATOM 934 O O . CYS A 1 123 ? 5.888 -8.694 -4.413 1.00 91.31 123 CYS A O 1
ATOM 936 N N . LEU A 1 124 ? 4.644 -8.104 -2.632 1.00 93.44 124 LEU A N 1
ATOM 937 C CA . LEU A 1 124 ? 5.708 -7.313 -2.005 1.00 93.44 124 LEU A CA 1
ATOM 938 C C . LEU A 1 124 ? 6.918 -8.178 -1.642 1.00 93.44 124 LEU A C 1
ATOM 940 O O . LEU A 1 124 ? 8.031 -7.839 -2.015 1.00 93.44 124 LEU A O 1
ATOM 944 N N . GLU A 1 125 ? 6.693 -9.301 -0.964 1.00 92.94 125 GLU A N 1
ATOM 945 C CA . GLU A 1 125 ? 7.760 -10.214 -0.544 1.00 92.94 125 GLU A CA 1
ATOM 946 C C . GLU A 1 125 ? 8.394 -10.954 -1.728 1.00 92.94 125 GLU A C 1
ATOM 948 O O . GLU A 1 125 ? 9.584 -11.251 -1.736 1.00 92.94 125 GLU A O 1
ATOM 953 N N . LYS A 1 126 ? 7.600 -11.232 -2.767 1.00 90.25 126 LYS A N 1
ATOM 954 C CA . LYS A 1 126 ? 8.105 -11.850 -3.994 1.00 90.25 126 LYS A CA 1
ATOM 955 C C . LYS A 1 126 ? 9.063 -10.921 -4.749 1.00 90.25 126 LYS A C 1
ATOM 957 O O . LYS A 1 126 ? 10.011 -11.413 -5.354 1.00 90.25 126 LYS A O 1
ATOM 962 N N . GLU A 1 127 ? 8.815 -9.613 -4.710 1.00 88.31 127 GLU A N 1
ATOM 963 C CA . GLU A 1 127 ? 9.710 -8.600 -5.283 1.00 88.31 127 GLU A CA 1
ATOM 964 C C . GLU A 1 127 ? 10.895 -8.286 -4.360 1.00 88.31 127 GLU A C 1
ATOM 966 O O . GLU A 1 127 ? 12.029 -8.135 -4.811 1.00 88.31 127 GLU A O 1
ATOM 971 N N . PHE A 1 128 ? 10.636 -8.220 -3.053 1.00 90.44 128 PHE A N 1
ATOM 972 C CA . PHE A 1 128 ? 11.606 -7.891 -2.014 1.00 90.44 128 PHE A CA 1
ATOM 973 C C . PHE A 1 128 ? 11.649 -9.022 -0.979 1.00 90.44 128 PHE A C 1
ATOM 975 O O . PHE A 1 128 ? 10.947 -8.937 0.030 1.00 90.44 128 PHE A O 1
ATOM 982 N N . PRO A 1 129 ? 12.452 -10.080 -1.209 1.00 90.94 129 PRO A N 1
ATOM 983 C CA . PRO A 1 129 ? 12.518 -11.241 -0.324 1.00 90.94 129 PRO A CA 1
ATOM 984 C C . PRO A 1 129 ? 13.298 -10.902 0.953 1.00 90.94 129 PRO A C 1
ATOM 986 O O . PRO A 1 129 ? 14.481 -11.214 1.091 1.00 90.94 129 PRO A O 1
ATOM 989 N N . CYS A 1 130 ? 12.627 -10.221 1.875 1.00 90.88 130 CYS A N 1
ATOM 990 C CA . CYS A 1 130 ? 13.147 -9.738 3.150 1.00 90.88 130 CYS A CA 1
ATOM 991 C C . CYS A 1 130 ? 12.880 -10.705 4.315 1.00 90.88 130 CYS A C 1
ATOM 993 O O . CYS A 1 130 ? 13.277 -10.418 5.441 1.00 90.88 130 CYS A O 1
ATOM 995 N N . THR A 1 131 ? 12.208 -11.832 4.076 1.00 84.69 131 THR A N 1
ATOM 996 C CA . THR A 1 131 ? 11.814 -12.811 5.096 1.00 84.69 131 THR A CA 1
ATOM 997 C C . THR A 1 131 ? 13.023 -13.277 5.902 1.00 84.69 131 THR A C 1
ATOM 999 O O . THR A 1 131 ? 14.008 -13.772 5.355 1.00 84.69 131 THR A O 1
ATOM 1002 N N . GLY A 1 132 ? 12.930 -13.161 7.227 1.00 78.06 132 GLY A N 1
ATOM 1003 C CA . GLY A 1 132 ? 14.009 -13.533 8.147 1.00 78.06 132 GLY A CA 1
ATOM 1004 C C . GLY A 1 132 ? 15.079 -12.452 8.351 1.00 78.06 132 GLY A C 1
ATOM 1005 O O . GLY A 1 132 ? 15.934 -12.620 9.222 1.00 78.06 132 GLY A O 1
ATOM 1006 N N . ASP A 1 133 ? 15.013 -11.334 7.623 1.00 85.50 133 ASP A N 1
ATOM 1007 C CA . ASP A 1 133 ? 15.773 -10.119 7.924 1.00 85.50 133 ASP A CA 1
ATOM 1008 C C . ASP A 1 133 ? 15.124 -9.363 9.104 1.00 85.50 133 ASP A C 1
ATOM 1010 O O . ASP A 1 133 ? 13.910 -9.402 9.318 1.00 85.50 133 ASP A O 1
ATOM 1014 N N . LYS A 1 134 ? 15.920 -8.599 9.861 1.00 83.56 134 LYS A N 1
ATOM 1015 C CA . LYS A 1 134 ? 15.419 -7.637 10.866 1.00 83.56 134 LYS A CA 1
ATOM 1016 C C . LYS A 1 134 ? 14.535 -6.534 10.254 1.00 83.56 134 LYS A C 1
ATOM 1018 O O . LYS A 1 134 ? 13.853 -5.795 10.972 1.00 83.56 134 LYS A O 1
ATOM 1023 N N . ASP A 1 135 ? 14.610 -6.370 8.938 1.00 85.50 135 ASP A N 1
ATOM 1024 C CA . ASP A 1 135 ? 13.872 -5.412 8.135 1.00 85.50 135 ASP A CA 1
ATOM 1025 C C . ASP A 1 135 ? 12.678 -6.044 7.384 1.00 85.50 135 ASP A C 1
ATOM 1027 O O . ASP A 1 135 ? 12.071 -5.362 6.559 1.00 85.50 135 ASP A O 1
ATOM 1031 N N . ASP A 1 136 ? 12.294 -7.293 7.697 1.00 88.94 136 ASP A N 1
ATOM 1032 C CA . ASP A 1 136 ? 11.070 -7.942 7.192 1.00 88.94 136 ASP A CA 1
ATOM 1033 C C . ASP A 1 136 ? 9.821 -7.141 7.591 1.00 88.94 136 ASP A C 1
ATOM 1035 O O . ASP A 1 136 ? 9.303 -7.216 8.708 1.00 88.94 136 ASP A O 1
ATOM 1039 N N . TYR A 1 137 ? 9.338 -6.329 6.659 1.00 91.50 137 TYR A N 1
ATOM 1040 C CA . TYR A 1 137 ? 8.088 -5.601 6.810 1.00 91.50 137 TYR A CA 1
ATOM 1041 C C . TYR A 1 137 ? 6.901 -6.388 6.245 1.00 91.50 137 TYR A C 1
ATOM 1043 O O . TYR A 1 137 ? 5.828 -6.397 6.853 1.00 91.50 137 TYR A O 1
ATOM 1051 N N . GLY A 1 138 ? 7.071 -7.013 5.076 1.00 92.56 138 GLY A N 1
ATOM 1052 C CA . GLY A 1 138 ? 5.982 -7.606 4.302 1.00 92.56 138 GLY A CA 1
ATOM 1053 C C . GLY A 1 138 ? 5.275 -8.723 5.057 1.00 92.56 138 GLY A C 1
ATOM 1054 O O . GLY A 1 138 ? 4.053 -8.675 5.230 1.00 92.56 138 GLY A O 1
ATOM 1055 N N . ILE A 1 139 ? 6.036 -9.688 5.570 1.00 93.75 139 ILE A N 1
ATOM 1056 C CA . ILE A 1 139 ? 5.490 -10.871 6.236 1.00 93.75 139 ILE A CA 1
ATOM 1057 C C . ILE A 1 139 ? 5.382 -10.645 7.739 1.00 93.75 139 ILE A C 1
ATOM 1059 O O . ILE A 1 139 ? 4.292 -10.791 8.309 1.00 93.75 139 ILE A O 1
ATOM 1063 N N . ALA A 1 140 ? 6.482 -10.254 8.390 1.00 89.75 140 ALA A N 1
ATOM 1064 C CA . ALA A 1 140 ? 6.532 -10.189 9.850 1.00 89.75 140 ALA A CA 1
ATOM 1065 C C . ALA A 1 140 ? 5.620 -9.097 10.442 1.00 89.75 140 ALA A C 1
ATOM 1067 O O . ALA A 1 140 ? 5.148 -9.236 11.578 1.00 89.75 140 ALA A O 1
ATOM 1068 N N . PHE A 1 141 ? 5.322 -8.041 9.674 1.00 89.69 141 PHE A N 1
ATOM 1069 C CA . PHE A 1 141 ? 4.444 -6.952 10.099 1.00 89.69 141 PHE A CA 1
ATOM 1070 C C . PHE A 1 141 ? 3.155 -6.867 9.270 1.00 89.69 141 PHE A C 1
ATOM 1072 O O . PHE A 1 141 ? 2.066 -7.126 9.789 1.00 89.69 141 PHE A O 1
ATOM 1079 N N . ALA A 1 142 ? 3.245 -6.496 7.995 1.00 93.06 142 ALA A N 1
ATOM 1080 C CA . ALA A 1 142 ? 2.096 -6.042 7.219 1.00 93.06 142 ALA A CA 1
ATOM 1081 C C . ALA A 1 142 ? 1.061 -7.148 6.982 1.00 93.06 142 ALA A C 1
ATOM 1083 O O . ALA A 1 142 ? -0.116 -6.960 7.302 1.00 93.06 142 ALA A O 1
ATOM 1084 N N . HIS A 1 143 ? 1.493 -8.326 6.521 1.00 94.75 143 HIS A N 1
ATOM 1085 C CA . HIS A 1 143 ? 0.624 -9.491 6.348 1.00 94.75 143 HIS A CA 1
ATOM 1086 C C . HIS A 1 143 ? -0.060 -9.884 7.666 1.00 94.75 143 HIS A C 1
ATOM 1088 O O . HIS A 1 143 ? -1.284 -10.025 7.727 1.00 94.75 143 HIS A O 1
ATOM 1094 N N . LYS A 1 144 ? 0.723 -9.996 8.749 1.00 92.25 144 LYS A N 1
ATOM 1095 C CA . LYS A 1 144 ? 0.233 -10.353 10.089 1.00 92.25 144 LYS A CA 1
ATOM 1096 C C . LYS A 1 144 ? -0.865 -9.405 10.578 1.00 92.25 144 LYS A C 1
ATOM 1098 O O . LYS A 1 144 ? -1.914 -9.864 11.033 1.00 92.25 144 LYS A O 1
ATOM 1103 N N . TYR A 1 145 ? -0.643 -8.092 10.511 1.00 91.50 145 TYR A N 1
ATOM 1104 C CA . TYR A 1 145 ? -1.624 -7.121 11.005 1.00 91.50 145 TYR A CA 1
ATOM 1105 C C . TYR A 1 145 ? -2.812 -6.958 10.067 1.00 91.50 145 TYR A C 1
ATOM 1107 O O . TYR A 1 145 ? -3.933 -6.824 10.554 1.00 91.50 145 TYR A O 1
ATOM 1115 N N . CYS A 1 146 ? -2.604 -7.063 8.755 1.00 94.94 146 CYS A N 1
ATOM 1116 C CA . CYS A 1 146 ? -3.691 -7.133 7.787 1.00 94.94 146 CYS A CA 1
ATOM 1117 C C . CYS A 1 146 ? -4.665 -8.270 8.132 1.00 94.94 146 CYS A C 1
ATOM 1119 O O . CYS A 1 146 ? -5.864 -8.024 8.286 1.00 94.94 146 CYS A O 1
ATOM 1121 N N . ALA A 1 147 ? -4.148 -9.486 8.349 1.00 94.44 147 ALA A N 1
ATOM 1122 C CA . ALA A 1 147 ? -4.962 -10.640 8.727 1.00 94.44 147 ALA A CA 1
ATOM 1123 C C . ALA A 1 147 ? -5.681 -10.408 10.066 1.00 94.44 147 ALA A C 1
ATOM 1125 O O . ALA A 1 147 ? -6.886 -10.617 10.171 1.00 94.44 147 ALA A O 1
ATOM 1126 N N . LYS A 1 148 ? -4.979 -9.852 11.064 1.00 93.25 148 LYS A N 1
ATOM 1127 C CA . LYS A 1 148 ? -5.559 -9.531 12.379 1.00 93.25 148 LYS A CA 1
ATOM 1128 C C . LYS A 1 148 ? -6.716 -8.528 12.294 1.00 93.25 148 LYS A C 1
ATOM 1130 O O . LYS A 1 148 ? -7.666 -8.630 13.073 1.00 93.25 148 LYS A O 1
ATOM 1135 N N . PHE A 1 149 ? -6.643 -7.551 11.388 1.00 93.56 149 PHE A N 1
ATOM 1136 C CA . PHE A 1 149 ? -7.762 -6.646 11.111 1.00 93.56 149 PHE A CA 1
ATOM 1137 C C . PHE A 1 149 ? -8.906 -7.360 10.394 1.00 93.56 149 PHE A C 1
ATOM 1139 O O . PHE A 1 149 ? -10.052 -7.106 10.748 1.00 93.56 149 PHE A O 1
ATOM 1146 N N . GLY A 1 150 ? -8.614 -8.279 9.469 1.00 93.44 150 GLY A N 1
ATOM 1147 C CA . GLY A 1 150 ? -9.614 -9.154 8.847 1.00 93.44 150 GLY A CA 1
ATOM 1148 C C . GLY A 1 150 ? -10.398 -9.969 9.879 1.00 93.44 150 GLY A C 1
ATOM 1149 O O . GLY A 1 150 ? -11.622 -9.870 9.943 1.00 93.44 150 GLY A O 1
ATOM 1150 N N . ASP A 1 151 ? -9.700 -10.665 10.779 1.00 94.19 151 ASP A N 1
ATOM 1151 C CA . ASP A 1 151 ? -10.307 -11.487 11.841 1.00 94.19 151 ASP A CA 1
ATOM 1152 C C . ASP A 1 151 ? -11.191 -10.678 12.801 1.00 94.19 151 ASP A C 1
ATOM 1154 O O . ASP A 1 151 ? -12.118 -11.193 13.433 1.00 94.19 151 ASP A O 1
ATOM 1158 N N . ARG A 1 152 ? -10.871 -9.393 12.973 1.00 94.06 152 ARG A N 1
ATOM 1159 C CA . ARG A 1 152 ? -11.566 -8.490 13.897 1.00 94.06 152 ARG A CA 1
ATOM 1160 C C . ARG A 1 152 ? -12.528 -7.547 13.197 1.00 94.06 152 ARG A C 1
ATOM 1162 O O . ARG A 1 152 ? -13.194 -6.792 13.899 1.00 94.06 152 ARG A O 1
ATOM 1169 N N . TYR A 1 153 ? -12.629 -7.594 11.873 1.00 94.62 153 TYR A N 1
ATOM 1170 C CA . TYR A 1 153 ? -13.346 -6.615 11.061 1.00 94.62 153 TYR A CA 1
ATOM 1171 C C . TYR A 1 153 ? -14.796 -6.429 11.526 1.00 94.62 153 TYR A C 1
ATOM 1173 O O . TYR A 1 153 ? -15.235 -5.312 11.800 1.00 94.62 153 TYR A O 1
ATOM 1181 N N . SER A 1 154 ? -15.502 -7.536 11.768 1.00 96.06 154 SER A N 1
ATOM 1182 C CA . SER A 1 154 ? -16.891 -7.542 12.250 1.00 96.06 154 SER A CA 1
ATOM 1183 C C . SER A 1 154 ? -17.084 -6.938 13.647 1.00 96.06 154 SER A C 1
ATOM 1185 O O . SER A 1 154 ? -18.207 -6.605 14.019 1.00 96.06 154 SER A O 1
ATOM 1187 N N . LYS A 1 155 ? -16.011 -6.770 14.432 1.00 94.69 155 LYS A N 1
ATOM 1188 C CA . LYS A 1 155 ? -16.070 -6.131 15.756 1.00 94.69 155 LYS A CA 1
ATOM 1189 C C . LYS A 1 155 ? -16.117 -4.611 15.655 1.00 94.69 155 LYS A C 1
ATOM 1191 O O . LYS A 1 155 ? -16.542 -3.972 16.617 1.00 94.69 155 LYS A O 1
ATOM 1196 N N . PHE A 1 156 ? -15.658 -4.025 14.554 1.00 95.56 156 PHE A N 1
ATOM 1197 C CA . PHE A 1 156 ? -15.695 -2.580 14.336 1.00 95.56 156 PHE A CA 1
ATOM 1198 C C . PHE A 1 156 ? -17.095 -2.129 13.910 1.00 95.56 156 PHE A C 1
ATOM 1200 O O . PHE A 1 156 ? -17.843 -2.895 13.302 1.00 95.56 156 PHE A O 1
ATOM 1207 N N . GLY A 1 157 ? -17.460 -0.893 14.253 1.00 95.69 157 GLY A N 1
ATOM 1208 C CA . GLY A 1 157 ? -18.643 -0.241 13.700 1.00 95.69 157 GLY A CA 1
ATOM 1209 C C . GLY A 1 157 ? -18.469 0.071 12.211 1.00 95.69 157 GLY A C 1
ATOM 1210 O O . GLY A 1 157 ? -17.394 -0.116 11.646 1.00 95.69 157 GLY A O 1
ATOM 1211 N N . LYS A 1 158 ? -19.526 0.582 11.567 1.00 95.44 158 LYS A N 1
ATOM 1212 C CA . LYS A 1 158 ? -19.511 0.897 10.125 1.00 95.44 158 LYS A CA 1
ATOM 1213 C C . LYS A 1 158 ? -18.401 1.885 9.746 1.00 95.44 158 LYS A C 1
ATOM 1215 O O . LYS A 1 158 ? -17.703 1.661 8.765 1.00 95.44 158 LYS A O 1
ATOM 1220 N N . GLU A 1 159 ? -18.198 2.926 10.554 1.00 93.38 159 GLU A N 1
ATOM 1221 C CA . GLU A 1 159 ? -17.122 3.902 10.333 1.00 93.38 159 GLU A CA 1
ATOM 1222 C C . GLU A 1 159 ? -15.734 3.276 10.511 1.00 93.38 159 GLU A C 1
ATOM 1224 O O . GLU A 1 159 ? -14.845 3.498 9.692 1.00 93.38 159 GLU A O 1
ATOM 1229 N N . GLY A 1 160 ? -15.554 2.430 11.533 1.00 94.50 160 GLY A N 1
ATOM 1230 C CA . GLY A 1 160 ? -14.312 1.684 11.732 1.00 94.50 160 GLY A CA 1
ATOM 1231 C C . GLY A 1 160 ? -14.003 0.728 10.579 1.00 94.50 160 GLY A C 1
ATOM 1232 O O . GLY A 1 160 ? -12.869 0.687 10.115 1.00 94.50 160 GLY A O 1
ATOM 1233 N N . GLN A 1 161 ? -15.004 0.006 10.075 1.00 96.00 161 GLN A N 1
ATOM 1234 C CA . GLN A 1 161 ? -14.878 -0.876 8.909 1.00 96.00 161 GLN A CA 1
ATOM 1235 C C . GLN A 1 161 ? -14.489 -0.096 7.646 1.00 96.00 161 GLN A C 1
ATOM 1237 O O . GLN A 1 161 ? -13.505 -0.442 6.994 1.00 96.00 161 GLN A O 1
ATOM 1242 N N . LYS A 1 162 ? -15.183 1.017 7.367 1.00 94.06 162 LYS A N 1
ATOM 1243 C CA . LYS A 1 162 ? -14.867 1.921 6.249 1.00 94.06 162 LYS A CA 1
ATOM 1244 C C . LYS A 1 162 ? -13.434 2.453 6.345 1.00 94.06 162 LYS A C 1
ATOM 1246 O O . LYS A 1 162 ? -12.708 2.457 5.353 1.00 94.06 162 LYS A O 1
ATOM 1251 N N . TRP A 1 163 ? -13.005 2.866 7.537 1.00 95.00 163 TRP A N 1
ATOM 1252 C CA . TRP A 1 163 ? -11.633 3.312 7.774 1.00 95.00 163 TRP A CA 1
ATOM 1253 C C . TRP A 1 163 ? -10.605 2.190 7.570 1.00 95.00 163 TRP A C 1
ATOM 1255 O O . TRP A 1 163 ? -9.575 2.440 6.944 1.00 95.00 163 TRP A O 1
ATOM 1265 N N . ILE A 1 164 ? -10.878 0.965 8.038 1.00 95.12 164 ILE A N 1
ATOM 1266 C CA . ILE A 1 164 ? -9.995 -0.198 7.840 1.00 95.12 164 ILE A CA 1
ATOM 1267 C C . ILE A 1 164 ? -9.790 -0.469 6.348 1.00 95.12 164 ILE A C 1
ATOM 1269 O O . ILE A 1 164 ? -8.645 -0.577 5.910 1.00 95.12 164 ILE A O 1
ATOM 1273 N N . ASP A 1 165 ? -10.868 -0.554 5.567 1.00 90.75 165 ASP A N 1
ATOM 1274 C CA . ASP A 1 165 ? -10.780 -0.896 4.143 1.00 90.75 165 ASP A CA 1
ATOM 1275 C C . ASP A 1 165 ? -9.998 0.154 3.355 1.00 90.75 165 ASP A C 1
ATOM 1277 O O . ASP A 1 165 ? -9.069 -0.178 2.614 1.00 90.75 165 ASP A O 1
ATOM 1281 N N . LEU A 1 166 ? -10.318 1.433 3.570 1.00 87.94 166 LEU A N 1
ATOM 1282 C CA . LEU A 1 166 ? -9.641 2.529 2.883 1.00 87.94 166 LEU A CA 1
ATOM 1283 C C . LEU A 1 166 ? -8.171 2.642 3.316 1.00 87.94 166 LEU A C 1
ATOM 1285 O O . LEU A 1 166 ? -7.302 2.849 2.470 1.00 87.94 166 LEU A O 1
ATOM 1289 N N . SER A 1 167 ? -7.864 2.451 4.604 1.00 93.31 167 SER A N 1
ATOM 1290 C CA . SER A 1 167 ? -6.482 2.496 5.105 1.00 93.31 167 SER A CA 1
ATOM 1291 C C . SER A 1 167 ? -5.636 1.363 4.537 1.00 93.31 167 SER A C 1
ATOM 1293 O O . SER A 1 167 ? -4.516 1.600 4.087 1.00 93.31 167 SER A O 1
ATOM 1295 N N . ARG A 1 168 ? -6.163 0.132 4.513 1.00 93.38 168 ARG A N 1
ATOM 1296 C CA . ARG A 1 168 ? -5.447 -1.026 3.956 1.00 93.38 168 ARG A CA 1
ATOM 1297 C C . ARG A 1 168 ? -5.193 -0.860 2.463 1.00 93.38 168 ARG A C 1
ATOM 1299 O O . ARG A 1 168 ? -4.078 -1.116 2.011 1.00 93.38 168 ARG A O 1
ATOM 1306 N N . LYS A 1 169 ? -6.193 -0.379 1.717 1.00 88.56 169 LYS A N 1
ATOM 1307 C CA . LYS A 1 169 ? -6.039 -0.063 0.295 1.00 88.56 169 LYS A CA 1
ATOM 1308 C C . LYS A 1 169 ? -4.960 0.996 0.073 1.00 88.56 169 LYS A C 1
ATOM 1310 O O . LYS A 1 169 ? -4.014 0.733 -0.661 1.00 88.56 169 LYS A O 1
ATOM 1315 N N . CYS A 1 170 ? -5.033 2.123 0.784 1.00 89.94 170 CYS A N 1
ATOM 1316 C CA . CYS A 1 170 ? -4.024 3.180 0.707 1.00 89.94 170 CYS A CA 1
ATOM 1317 C C . CYS A 1 170 ? -2.610 2.653 0.992 1.00 89.94 170 CYS A C 1
ATOM 1319 O O . CYS A 1 170 ? -1.678 2.951 0.249 1.00 89.94 170 CYS A O 1
ATOM 1321 N N . LEU A 1 171 ? -2.438 1.835 2.037 1.00 94.38 171 LEU A N 1
ATOM 1322 C CA . LEU A 1 171 ? -1.139 1.263 2.399 1.00 94.38 171 LEU A CA 1
ATOM 1323 C C . LEU A 1 171 ? -0.550 0.394 1.282 1.00 94.38 171 LEU A C 1
ATOM 1325 O O . LEU A 1 171 ? 0.638 0.521 0.987 1.00 94.38 171 LEU A O 1
ATOM 1329 N N . GLN A 1 172 ? -1.355 -0.476 0.664 1.00 93.00 172 GLN A N 1
ATOM 1330 C CA . GLN A 1 172 ? -0.902 -1.305 -0.456 1.00 93.00 172 GLN A CA 1
ATOM 1331 C C . GLN A 1 172 ? -0.598 -0.444 -1.692 1.00 93.00 172 GLN A C 1
ATOM 1333 O O . GLN A 1 172 ? 0.481 -0.563 -2.266 1.00 93.00 172 GLN A O 1
ATOM 1338 N N . GLU A 1 173 ? -1.481 0.492 -2.053 1.00 84.81 173 GLU A N 1
ATOM 1339 C CA . GLU A 1 173 ? -1.281 1.405 -3.191 1.00 84.81 173 GLU A CA 1
ATOM 1340 C C . GLU A 1 173 ? -0.020 2.264 -3.047 1.00 84.81 173 GLU A C 1
ATOM 1342 O O . GLU A 1 173 ? 0.687 2.491 -4.027 1.00 84.81 173 GLU A O 1
ATOM 1347 N N . LYS A 1 174 ? 0.322 2.707 -1.830 1.00 86.69 174 LYS A N 1
ATOM 1348 C CA . LYS A 1 174 ? 1.566 3.454 -1.585 1.00 86.69 174 LYS A CA 1
ATOM 1349 C C . LYS A 1 174 ? 2.814 2.639 -1.903 1.00 86.69 174 LYS A C 1
ATOM 1351 O O . LYS A 1 174 ? 3.822 3.243 -2.251 1.00 86.69 174 LYS A O 1
ATOM 1356 N N . LEU A 1 175 ? 2.755 1.313 -1.788 1.00 90.88 175 LEU A N 1
ATOM 1357 C CA . LEU A 1 175 ? 3.880 0.407 -2.026 1.00 90.88 175 LEU A CA 1
ATOM 1358 C C . LEU A 1 175 ? 3.996 -0.045 -3.486 1.00 90.88 175 LEU A C 1
ATOM 1360 O O . LEU A 1 175 ? 5.090 -0.410 -3.907 1.00 90.88 175 LEU A O 1
ATOM 1364 N N . VAL A 1 176 ? 2.913 0.024 -4.266 1.00 84.06 176 VAL A N 1
ATOM 1365 C CA . VAL A 1 176 ? 2.901 -0.335 -5.696 1.00 84.06 176 VAL A CA 1
ATOM 1366 C C . VAL A 1 176 ? 4.024 0.342 -6.502 1.00 84.06 176 VAL A C 1
ATOM 1368 O O . VAL A 1 176 ? 4.677 -0.368 -7.265 1.00 84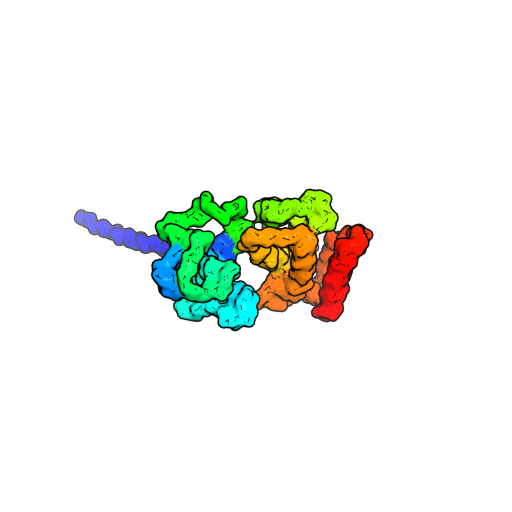.06 176 VAL A O 1
ATOM 1371 N N . PRO A 1 177 ? 4.340 1.646 -6.323 1.00 80.12 177 PRO A N 1
ATOM 1372 C CA . PRO A 1 177 ? 5.465 2.288 -7.003 1.00 80.12 177 PRO A CA 1
ATOM 1373 C C . PRO A 1 177 ? 6.814 1.572 -6.842 1.00 80.12 177 PRO A C 1
ATOM 1375 O O . PRO A 1 177 ? 7.637 1.618 -7.752 1.00 80.12 177 PRO A O 1
ATOM 1378 N N . LEU A 1 178 ? 7.045 0.886 -5.716 1.00 79.88 178 LEU A N 1
ATOM 1379 C CA . LEU A 1 178 ? 8.289 0.144 -5.492 1.00 79.88 178 LEU A CA 1
ATOM 1380 C C . LEU A 1 178 ? 8.395 -1.072 -6.424 1.00 79.88 178 LEU A C 1
ATOM 1382 O O . LEU A 1 178 ? 9.492 -1.382 -6.876 1.00 79.88 178 LEU A O 1
ATOM 1386 N N . LEU A 1 179 ? 7.267 -1.701 -6.775 1.00 79.56 179 LEU A N 1
ATOM 1387 C CA . LEU A 1 179 ? 7.206 -2.891 -7.636 1.00 79.56 179 LEU A CA 1
ATOM 1388 C C . LEU A 1 179 ? 7.553 -2.609 -9.108 1.00 79.56 179 LEU A C 1
ATOM 1390 O O . LEU A 1 179 ? 7.721 -3.541 -9.891 1.00 79.56 179 LEU A O 1
ATOM 1394 N N . TYR A 1 180 ? 7.622 -1.337 -9.511 1.00 67.12 180 TYR A N 1
ATOM 1395 C CA . TYR A 1 180 ? 8.055 -0.942 -10.855 1.00 67.12 180 TYR A CA 1
ATOM 1396 C C . TYR A 1 180 ? 9.566 -0.688 -10.948 1.00 67.12 180 TYR A C 1
ATOM 1398 O O . TYR A 1 180 ? 10.083 -0.479 -12.054 1.00 67.12 180 TYR A O 1
ATOM 1406 N N . SER A 1 181 ? 10.277 -0.684 -9.813 1.00 59.69 181 SER A N 1
ATOM 1407 C CA . SER A 1 181 ? 11.696 -0.339 -9.769 1.00 59.69 181 SER A CA 1
ATOM 1408 C C . SER A 1 181 ? 12.540 -1.375 -10.505 1.00 59.69 181 SER A C 1
ATOM 1410 O O . SER A 1 181 ? 12.520 -2.557 -10.186 1.00 59.69 181 SER A O 1
ATOM 1412 N N . THR A 1 182 ? 13.349 -0.928 -11.466 1.00 53.97 182 THR A N 1
ATOM 1413 C CA . THR A 1 182 ? 14.336 -1.788 -12.144 1.00 53.97 182 THR A CA 1
ATOM 1414 C C . THR A 1 182 ? 15.540 -2.105 -11.260 1.00 53.97 182 THR A C 1
ATOM 1416 O O . THR A 1 182 ? 16.280 -3.043 -11.543 1.00 53.97 182 THR A O 1
ATOM 1419 N N . THR A 1 183 ? 15.735 -1.321 -10.199 1.00 61.62 183 THR A N 1
ATOM 1420 C CA . THR A 1 183 ? 16.748 -1.550 -9.170 1.00 61.62 183 THR A CA 1
ATOM 1421 C C . THR A 1 183 ? 16.019 -1.736 -7.842 1.00 61.62 183 THR A C 1
ATOM 1423 O O . THR A 1 183 ? 15.601 -0.737 -7.244 1.00 61.62 183 THR A O 1
ATOM 1426 N N . PRO A 1 184 ? 15.812 -2.981 -7.386 1.00 69.19 184 PRO A N 1
ATOM 1427 C CA . PRO A 1 184 ? 15.105 -3.244 -6.141 1.00 69.19 184 PRO A CA 1
ATOM 1428 C C . PRO A 1 184 ? 15.745 -2.484 -4.964 1.00 69.19 184 PRO A C 1
ATOM 1430 O O . PRO A 1 184 ? 16.952 -2.627 -4.740 1.00 69.19 184 PRO A O 1
ATOM 1433 N N . PRO A 1 185 ? 14.999 -1.636 -4.227 1.00 77.81 185 PRO A N 1
ATOM 1434 C CA . PRO A 1 185 ? 15.505 -1.017 -3.005 1.00 77.81 185 PRO A CA 1
ATOM 1435 C C . PRO A 1 185 ? 15.865 -2.056 -1.934 1.00 77.81 185 PRO A C 1
ATOM 1437 O O . PRO A 1 185 ? 15.411 -3.197 -1.960 1.00 77.81 185 PRO A O 1
ATOM 1440 N N . SER A 1 186 ? 16.654 -1.640 -0.940 1.00 90.00 186 SER A N 1
ATOM 1441 C CA . SER A 1 186 ? 16.967 -2.491 0.212 1.00 90.00 186 SER A CA 1
ATOM 1442 C C . SER A 1 186 ? 15.734 -2.745 1.087 1.00 90.00 186 SER A C 1
ATOM 1444 O O . SER A 1 186 ? 14.852 -1.891 1.199 1.00 90.00 186 SER A O 1
ATOM 1446 N N . CYS A 1 187 ? 15.712 -3.878 1.796 1.00 92.94 187 CYS A N 1
ATOM 1447 C CA . CYS A 1 187 ? 14.660 -4.206 2.767 1.00 92.94 187 CYS A CA 1
ATOM 1448 C C . CYS A 1 187 ? 14.454 -3.1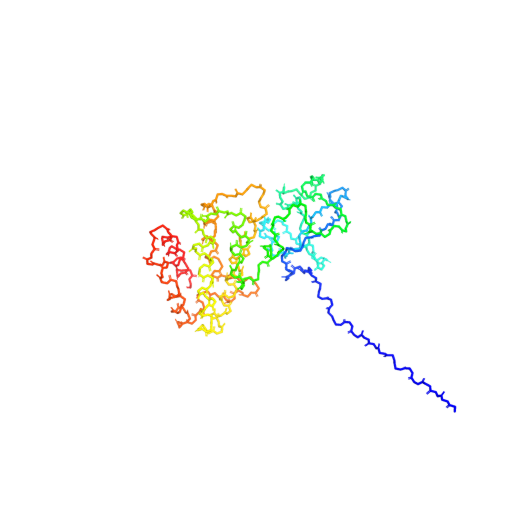06 3.815 1.00 92.94 187 CYS A C 1
ATOM 1450 O O . CYS A 1 187 ? 13.324 -2.748 4.144 1.00 92.94 187 CYS A O 1
ATOM 1452 N N . ASN A 1 188 ? 15.546 -2.492 4.278 1.00 90.88 188 ASN A N 1
ATOM 1453 C CA . ASN A 1 188 ? 15.488 -1.351 5.183 1.00 90.88 188 ASN A CA 1
ATOM 1454 C C . ASN A 1 188 ? 14.722 -0.161 4.579 1.00 90.88 188 ASN A C 1
ATOM 1456 O O . ASN A 1 188 ? 13.842 0.394 5.238 1.00 90.88 188 ASN A O 1
ATOM 1460 N N . TYR A 1 189 ? 15.004 0.191 3.320 1.00 88.31 189 TYR A N 1
ATOM 1461 C CA . TYR A 1 189 ? 14.293 1.266 2.631 1.00 88.31 189 TYR A CA 1
ATOM 1462 C C . TYR A 1 189 ? 12.808 0.933 2.456 1.00 88.31 189 TYR A C 1
ATOM 1464 O O . TYR A 1 189 ? 11.960 1.776 2.752 1.00 88.31 189 TYR A O 1
ATOM 1472 N N . VAL A 1 190 ? 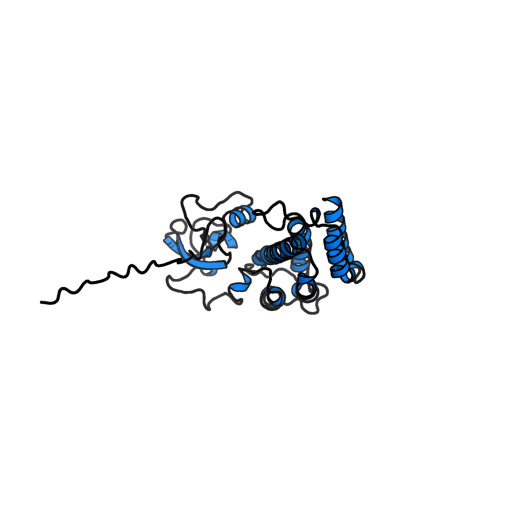12.485 -0.293 2.026 1.00 91.38 190 VAL A N 1
ATOM 1473 C CA . VAL A 1 190 ? 11.094 -0.757 1.878 1.00 91.38 190 VAL A CA 1
ATOM 1474 C C . VAL A 1 190 ? 10.353 -0.625 3.208 1.00 91.38 190 VAL A C 1
ATOM 1476 O O . VAL A 1 190 ? 9.274 -0.031 3.253 1.00 91.38 190 VAL A O 1
ATOM 1479 N N . LYS A 1 191 ? 10.958 -1.090 4.307 1.00 91.19 191 LYS A N 1
ATOM 1480 C CA . LYS A 1 191 ? 10.401 -0.976 5.659 1.00 91.19 191 LYS A CA 1
ATOM 1481 C C . LYS A 1 191 ? 10.161 0.475 6.067 1.00 91.19 191 LYS A C 1
ATOM 1483 O O . LYS A 1 191 ? 9.068 0.813 6.519 1.00 91.19 191 LYS A O 1
ATOM 1488 N N . GLU A 1 192 ? 11.160 1.344 5.921 1.00 86.56 192 GLU A N 1
ATOM 1489 C CA . GLU A 1 192 ? 11.027 2.756 6.288 1.00 86.56 192 GLU A CA 1
ATOM 1490 C C . GLU A 1 192 ? 9.947 3.469 5.479 1.00 86.56 192 GLU A C 1
ATOM 1492 O O . GLU A 1 192 ? 9.138 4.217 6.037 1.00 86.56 192 GLU A O 1
ATOM 1497 N N . PHE A 1 193 ? 9.944 3.256 4.164 1.00 87.00 193 PHE A N 1
ATOM 1498 C CA . PHE A 1 193 ? 8.956 3.827 3.264 1.00 87.00 193 PHE A CA 1
ATOM 1499 C C . PHE A 1 193 ? 7.546 3.369 3.658 1.00 87.00 193 PHE A C 1
ATOM 1501 O O . PHE A 1 193 ? 6.630 4.190 3.765 1.00 87.00 193 PHE A O 1
ATOM 1508 N N . ALA A 1 194 ? 7.384 2.077 3.952 1.00 91.31 194 ALA A N 1
ATOM 1509 C CA . ALA A 1 194 ? 6.108 1.516 4.358 1.00 91.31 194 ALA A CA 1
ATOM 1510 C C . ALA A 1 194 ? 5.618 2.082 5.697 1.00 91.31 194 ALA A C 1
ATOM 1512 O O . ALA A 1 194 ? 4.462 2.484 5.806 1.00 91.31 194 ALA A O 1
ATOM 1513 N N . PHE A 1 195 ? 6.474 2.208 6.714 1.00 89.81 195 PHE A N 1
ATOM 1514 C CA . PHE A 1 195 ? 6.060 2.835 7.975 1.00 89.81 195 PHE A CA 1
ATOM 1515 C C . PHE A 1 195 ? 5.708 4.316 7.805 1.00 89.81 195 PHE A C 1
ATOM 1517 O O . PHE A 1 195 ? 4.703 4.771 8.354 1.00 89.81 195 PHE A O 1
ATOM 1524 N N . LYS A 1 196 ? 6.457 5.061 6.983 1.00 84.06 196 LYS A N 1
ATOM 1525 C CA . LYS A 1 196 ? 6.146 6.468 6.672 1.00 84.06 196 LYS A CA 1
ATOM 1526 C C . LYS A 1 196 ? 4.781 6.628 5.992 1.00 84.06 196 LYS A C 1
ATOM 1528 O O . LYS A 1 196 ? 4.123 7.643 6.219 1.00 84.06 196 LYS A O 1
ATOM 1533 N N . SER A 1 197 ? 4.327 5.648 5.206 1.00 86.44 197 SER A N 1
ATOM 1534 C CA . SER A 1 197 ? 3.026 5.711 4.524 1.00 86.44 197 SER A CA 1
ATOM 1535 C C . SER A 1 197 ? 1.821 5.535 5.460 1.00 86.44 197 SER A C 1
ATOM 1537 O O . SER A 1 197 ? 0.727 5.985 5.117 1.00 86.44 197 SER A O 1
ATOM 1539 N N . HIS A 1 198 ? 2.004 4.981 6.667 1.00 90.06 198 HIS A N 1
ATOM 1540 C CA . HIS A 1 198 ? 0.907 4.768 7.620 1.00 90.06 198 HIS A CA 1
ATOM 1541 C C . HIS A 1 198 ? 0.249 6.069 8.068 1.00 90.06 198 HIS A C 1
ATOM 1543 O O . HIS A 1 198 ? -0.972 6.136 8.137 1.00 90.06 198 HIS A O 1
ATOM 1549 N N . ILE A 1 199 ? 1.036 7.110 8.350 1.00 86.69 199 ILE A N 1
ATOM 1550 C CA . ILE A 1 199 ? 0.510 8.390 8.844 1.00 86.69 199 ILE A CA 1
ATOM 1551 C C . ILE A 1 199 ? -0.493 9.000 7.853 1.00 86.69 199 ILE A C 1
ATOM 1553 O O . ILE A 1 199 ? -1.652 9.178 8.234 1.00 86.69 199 ILE A O 1
ATOM 1557 N N . PRO A 1 200 ? -0.119 9.295 6.589 1.00 84.31 200 PRO A N 1
ATOM 1558 C CA . PRO A 1 200 ? -1.075 9.853 5.641 1.00 84.31 200 PRO A CA 1
ATOM 1559 C C . PRO A 1 200 ? -2.226 8.886 5.344 1.00 84.31 200 PRO A C 1
ATOM 1561 O O . PRO A 1 200 ? -3.356 9.344 5.224 1.00 84.31 200 PRO A O 1
ATOM 1564 N N . CYS A 1 201 ? -1.992 7.568 5.297 1.00 89.00 201 CYS A N 1
ATOM 1565 C CA . CYS A 1 201 ? -3.073 6.608 5.065 1.00 89.00 201 CYS A CA 1
ATOM 1566 C C . CYS A 1 201 ? -4.048 6.484 6.243 1.00 89.00 201 CYS A C 1
ATOM 1568 O O . CYS A 1 201 ? -5.200 6.149 6.021 1.00 89.00 201 CYS A O 1
ATOM 1570 N N . TYR A 1 202 ? -3.650 6.757 7.484 1.00 91.62 202 TYR A N 1
ATOM 1571 C CA . TYR A 1 202 ? -4.572 6.711 8.626 1.00 91.62 202 TYR A CA 1
ATOM 1572 C C . TYR A 1 202 ? -5.320 8.028 8.822 1.00 91.62 202 TYR A C 1
ATOM 1574 O O . TYR A 1 202 ? -6.486 8.007 9.226 1.00 91.62 202 TYR A O 1
ATOM 1582 N N . LEU A 1 203 ? -4.666 9.156 8.525 1.00 87.25 203 LEU A N 1
ATOM 1583 C CA . LEU A 1 203 ? -5.263 10.487 8.623 1.00 87.25 203 LEU A CA 1
ATOM 1584 C C . LEU A 1 203 ? -6.194 10.795 7.446 1.00 87.25 203 LEU A C 1
ATOM 1586 O O . LEU A 1 203 ? -7.245 11.390 7.669 1.00 87.25 203 LEU A O 1
ATOM 1590 N N . GLN A 1 204 ? -5.825 10.385 6.228 1.00 86.62 204 GLN A N 1
ATOM 1591 C CA . GLN A 1 204 ? -6.587 10.622 5.002 1.00 86.62 204 GLN A CA 1
ATOM 1592 C C . GLN A 1 204 ? -6.400 9.454 4.001 1.00 86.62 204 GLN A C 1
ATOM 1594 O O . GLN A 1 204 ? -5.705 9.595 2.990 1.00 86.62 204 GLN A O 1
ATOM 1599 N N . PRO A 1 205 ? -7.016 8.284 4.260 1.00 83.50 205 PRO A N 1
ATOM 1600 C CA . PRO A 1 205 ? -6.868 7.082 3.438 1.00 83.50 205 PRO A CA 1
ATOM 1601 C C . PRO A 1 205 ? -7.386 7.228 2.002 1.00 83.50 205 PRO A C 1
ATOM 1603 O O . PRO A 1 205 ? -6.975 6.474 1.126 1.00 83.50 205 PRO A O 1
ATOM 1606 N N . SER A 1 206 ? -8.297 8.168 1.737 1.00 80.62 206 SER A N 1
ATOM 1607 C CA . SER A 1 206 ? -8.825 8.415 0.395 1.00 80.62 206 SER A CA 1
ATOM 1608 C C . SER A 1 206 ? -9.031 9.902 0.146 1.00 80.62 206 SER A C 1
ATOM 1610 O O . SER A 1 206 ? -9.605 10.613 0.966 1.00 80.62 206 SER A O 1
ATOM 1612 N N . GLN A 1 207 ? -8.600 10.368 -1.027 1.00 75.56 207 GLN A N 1
ATOM 1613 C CA . GLN A 1 207 ? -8.866 11.734 -1.488 1.00 75.56 207 GLN A CA 1
ATOM 1614 C C . GLN A 1 207 ? -10.333 11.930 -1.898 1.00 75.56 207 GLN A C 1
ATOM 1616 O O . GLN A 1 207 ? -10.847 13.039 -1.818 1.00 75.56 207 GLN A O 1
ATOM 1621 N N . GLN A 1 208 ? -11.015 10.857 -2.314 1.00 67.75 208 GLN A N 1
ATOM 1622 C CA . GLN A 1 208 ? -12.428 10.895 -2.713 1.00 67.75 208 GLN A CA 1
ATOM 1623 C C . GLN A 1 208 ? -13.368 10.986 -1.505 1.00 67.75 208 GLN A C 1
ATOM 1625 O O . GLN A 1 208 ? -14.515 11.395 -1.649 1.00 67.75 208 GLN A O 1
ATOM 1630 N N . VAL A 1 209 ? -12.886 10.574 -0.330 1.00 74.44 209 VAL A N 1
ATOM 1631 C CA . VAL A 1 209 ? -13.674 10.437 0.900 1.00 74.44 209 VAL A CA 1
ATOM 1632 C C . VAL A 1 209 ? -12.883 11.040 2.078 1.00 74.44 209 VAL A C 1
ATOM 1634 O O . VAL A 1 209 ? -12.489 10.314 2.997 1.00 74.44 209 VAL A O 1
ATOM 1637 N N . PRO A 1 210 ? -12.554 12.349 2.022 1.00 76.38 210 PRO A N 1
ATOM 1638 C CA . PRO A 1 210 ? -11.617 12.994 2.947 1.00 76.38 210 PRO A CA 1
ATOM 1639 C C . PRO A 1 210 ? -12.133 13.076 4.389 1.00 76.38 210 PRO A C 1
ATOM 1641 O O . PRO A 1 210 ? -11.362 13.364 5.301 1.00 76.38 210 PRO A O 1
ATOM 1644 N N . GLU A 1 211 ? -13.425 12.834 4.617 1.00 85.88 211 GLU A N 1
ATOM 1645 C CA . GLU A 1 211 ? -14.026 12.815 5.948 1.00 85.88 211 GLU A CA 1
ATOM 1646 C C . GLU A 1 211 ? -13.667 11.562 6.760 1.00 85.88 211 GLU A C 1
ATOM 1648 O O . GLU A 1 211 ? -13.770 11.575 7.989 1.00 85.88 211 GLU A O 1
ATOM 1653 N N . VAL A 1 212 ? -13.234 10.481 6.100 1.00 87.06 212 VAL A N 1
ATOM 1654 C CA . VAL A 1 212 ? -12.795 9.264 6.789 1.00 87.06 212 VAL A CA 1
ATOM 1655 C C . VAL A 1 212 ? -11.387 9.476 7.316 1.00 87.06 212 VAL A C 1
ATOM 1657 O O . VAL A 1 212 ? -10.451 9.676 6.553 1.00 87.06 212 VAL A O 1
ATOM 1660 N N . SER A 1 213 ? -11.228 9.383 8.630 1.00 91.81 213 SER A N 1
ATOM 1661 C CA . SER A 1 213 ? -9.945 9.535 9.306 1.00 91.81 213 SER A CA 1
ATOM 1662 C C . SER A 1 213 ? -9.953 8.752 10.608 1.00 91.81 213 SER A C 1
ATOM 1664 O O . SER A 1 213 ? -10.994 8.634 11.262 1.00 91.81 213 SER A O 1
ATOM 1666 N N . VAL A 1 214 ? -8.784 8.278 11.035 1.00 91.00 214 VAL A N 1
ATOM 1667 C CA . VAL A 1 214 ? -8.605 7.665 12.360 1.00 91.00 214 VAL A CA 1
ATOM 1668 C C . VAL A 1 214 ? -9.053 8.608 13.487 1.00 91.00 214 VAL A C 1
ATOM 1670 O O . VAL A 1 214 ? -9.599 8.157 14.491 1.00 91.00 214 VAL A O 1
ATOM 1673 N N . CYS A 1 215 ? -8.916 9.920 13.280 1.00 90.00 215 CYS A N 1
ATOM 1674 C CA . CYS A 1 215 ? -9.303 10.976 14.218 1.00 90.00 215 CYS A CA 1
ATOM 1675 C C . CYS A 1 215 ? -10.820 11.155 14.356 1.00 90.00 215 CYS A C 1
ATOM 1677 O O . CYS A 1 215 ? -11.293 11.818 15.277 1.00 90.00 215 CYS A O 1
ATOM 1679 N N . LYS A 1 216 ? -11.599 10.587 13.429 1.00 90.50 216 LYS A N 1
ATOM 1680 C CA . LYS A 1 216 ? -13.067 10.645 13.426 1.00 90.50 216 LYS A CA 1
ATOM 1681 C C . LYS A 1 216 ? -13.711 9.331 13.871 1.00 90.50 216 LYS A C 1
ATOM 1683 O O . LYS A 1 216 ? -14.935 9.225 13.872 1.00 90.50 216 LYS A O 1
ATOM 1688 N N . LEU A 1 217 ? -12.914 8.340 14.276 1.00 90.31 217 LEU A N 1
ATOM 1689 C CA . LEU A 1 217 ? -13.435 7.090 14.820 1.00 90.31 217 LEU A CA 1
ATOM 1690 C C . LEU A 1 217 ? -14.097 7.312 16.183 1.00 90.31 217 LEU A C 1
ATOM 1692 O O . LEU A 1 217 ? -13.587 8.029 17.041 1.00 90.31 217 LEU A O 1
ATOM 1696 N N . GLY A 1 218 ? -15.220 6.630 16.413 1.00 89.38 218 GLY A N 1
ATOM 1697 C CA . GLY A 1 218 ? -15.850 6.600 17.730 1.00 89.38 218 GLY A CA 1
ATOM 1698 C C . GLY A 1 218 ? -14.952 5.924 18.774 1.00 89.38 218 GLY A C 1
ATOM 1699 O O . GLY A 1 218 ? -14.178 5.022 18.450 1.00 89.38 218 GLY A O 1
ATOM 1700 N N . ALA A 1 219 ? -15.099 6.301 20.049 1.00 88.44 219 ALA A N 1
ATOM 1701 C CA . ALA A 1 219 ? -14.240 5.830 21.144 1.00 88.44 219 ALA A CA 1
ATOM 1702 C C . ALA A 1 219 ? -14.119 4.294 21.231 1.00 88.44 219 ALA A C 1
ATOM 1704 O O . ALA A 1 219 ? -13.041 3.767 21.495 1.00 88.44 219 ALA A O 1
ATOM 1705 N N . LEU A 1 220 ? -15.206 3.561 20.960 1.00 89.69 220 LEU A N 1
ATOM 1706 C CA . LEU A 1 220 ? -15.197 2.095 20.954 1.00 89.69 220 LEU A CA 1
ATOM 1707 C C . LEU A 1 220 ? -14.366 1.508 19.807 1.00 89.69 220 LEU A C 1
ATOM 1709 O O . LEU A 1 220 ? -13.679 0.509 20.009 1.00 89.69 220 LEU A O 1
ATOM 1713 N N . ASP A 1 221 ? -14.418 2.096 18.612 1.00 90.81 221 ASP A N 1
ATOM 1714 C CA . ASP A 1 221 ? -13.621 1.635 17.471 1.00 90.81 221 ASP A CA 1
ATOM 1715 C C . ASP A 1 221 ? -12.154 2.027 17.633 1.00 90.81 221 ASP A C 1
ATOM 1717 O O . ASP A 1 221 ? -11.271 1.208 17.377 1.00 90.81 221 ASP A O 1
ATOM 1721 N N . PHE A 1 222 ? -11.887 3.214 18.179 1.00 87.25 222 PHE A N 1
ATOM 1722 C CA . PHE A 1 222 ? -10.538 3.626 18.555 1.00 87.25 222 PHE A CA 1
ATOM 1723 C C . PHE A 1 222 ? -9.925 2.691 19.614 1.00 87.25 222 PHE A C 1
ATOM 1725 O O . PHE A 1 222 ? -8.779 2.254 19.497 1.00 87.25 222 PHE A O 1
ATOM 1732 N N . PHE A 1 223 ? -10.709 2.286 20.617 1.00 87.00 223 PHE A N 1
ATOM 1733 C CA . PHE A 1 223 ? -10.284 1.294 21.604 1.00 87.00 223 PHE A CA 1
ATOM 1734 C C . PHE A 1 223 ? -9.984 -0.064 20.950 1.00 87.00 223 PHE A C 1
ATOM 1736 O O . PHE A 1 223 ? -8.932 -0.652 21.200 1.00 87.00 223 PHE A O 1
ATOM 1743 N N . LYS A 1 224 ? -10.850 -0.566 20.057 1.00 91.62 224 LYS A N 1
ATOM 1744 C CA . LYS A 1 224 ? -10.604 -1.823 19.316 1.00 91.62 224 LYS A CA 1
ATOM 1745 C C . LYS A 1 224 ? -9.351 -1.752 18.442 1.00 91.62 224 LYS A C 1
ATOM 1747 O O . LYS A 1 224 ? -8.622 -2.746 18.359 1.00 91.62 224 LYS A O 1
ATOM 1752 N N . LEU A 1 225 ? -9.088 -0.603 17.819 1.00 87.88 225 LEU A N 1
ATOM 1753 C CA . LEU A 1 225 ? -7.866 -0.336 17.063 1.00 87.88 225 LEU A CA 1
ATOM 1754 C C . LEU A 1 225 ? -6.634 -0.490 17.964 1.00 87.88 225 LEU A C 1
ATOM 1756 O O . LEU A 1 225 ? -5.765 -1.315 17.673 1.00 87.88 225 LEU A O 1
ATOM 1760 N N . PHE A 1 226 ? -6.612 0.204 19.106 1.00 82.94 226 PHE A N 1
ATOM 1761 C CA . PHE A 1 226 ? -5.544 0.081 20.100 1.00 82.94 226 PHE A CA 1
ATOM 1762 C C . PHE A 1 226 ? -5.327 -1.379 20.534 1.00 82.94 226 PHE A C 1
ATOM 1764 O O . PHE A 1 226 ? -4.211 -1.891 20.472 1.00 82.94 226 PHE A O 1
ATOM 1771 N N . TRP A 1 227 ? -6.391 -2.112 20.879 1.00 83.56 227 TRP A N 1
ATOM 1772 C CA . TRP A 1 227 ? -6.288 -3.524 21.282 1.00 83.56 227 TRP A CA 1
ATOM 1773 C C . TRP A 1 227 ? -5.851 -4.474 20.169 1.00 83.56 227 TRP A C 1
ATOM 1775 O O . TRP A 1 227 ? -5.409 -5.595 20.445 1.00 83.56 227 TRP A O 1
ATOM 1785 N N . THR A 1 228 ? -6.016 -4.079 18.912 1.00 86.81 228 THR A N 1
ATOM 1786 C CA . THR A 1 228 ? -5.544 -4.848 17.755 1.00 86.81 228 THR A CA 1
ATOM 1787 C C . THR A 1 228 ? -4.043 -4.662 17.572 1.00 86.81 228 THR A C 1
ATOM 1789 O O . THR A 1 228 ? -3.329 -5.650 17.371 1.00 86.81 228 THR A O 1
ATOM 1792 N N . LEU A 1 229 ? -3.557 -3.439 17.785 1.00 83.00 229 LEU A N 1
ATOM 1793 C CA . LEU A 1 229 ? -2.152 -3.053 17.649 1.00 83.00 229 LEU A CA 1
ATOM 1794 C C . LEU A 1 229 ? -1.332 -3.167 18.945 1.00 83.00 229 LEU A C 1
ATOM 1796 O O . LEU A 1 229 ? -0.124 -2.996 18.912 1.00 83.00 229 LEU A O 1
ATOM 1800 N N . LYS A 1 230 ? -1.927 -3.509 20.092 1.00 79.06 230 LYS A N 1
ATOM 1801 C CA . LYS A 1 230 ? -1.223 -3.531 21.393 1.00 79.06 230 LYS A CA 1
ATOM 1802 C C . LYS A 1 230 ? 0.125 -4.267 21.385 1.00 79.06 230 LYS A C 1
ATOM 1804 O O . LYS A 1 230 ? 1.061 -3.846 22.045 1.00 79.06 230 LYS A O 1
ATOM 1809 N N . GLU A 1 231 ? 0.233 -5.360 20.633 1.00 71.06 231 GLU A N 1
ATOM 1810 C CA . GLU A 1 231 ? 1.457 -6.162 20.557 1.00 71.06 231 GLU A CA 1
ATOM 1811 C C . GLU A 1 231 ? 2.593 -5.409 19.846 1.00 71.06 231 GLU A C 1
ATOM 1813 O O . GLU A 1 231 ? 3.739 -5.549 20.265 1.00 71.06 231 GLU A O 1
ATOM 1818 N N . THR A 1 232 ? 2.306 -4.553 18.852 1.00 69.12 232 THR A N 1
ATOM 1819 C CA . THR A 1 232 ? 3.329 -3.685 18.224 1.00 69.12 232 THR A CA 1
ATOM 1820 C C . THR A 1 232 ? 3.798 -2.582 19.153 1.00 69.12 232 THR A C 1
ATOM 1822 O O . THR A 1 232 ? 4.934 -2.137 19.057 1.00 69.12 232 THR A O 1
ATOM 1825 N N . LEU A 1 233 ? 2.913 -2.108 20.030 1.00 59.88 233 LEU A N 1
ATOM 1826 C CA . LEU A 1 233 ? 3.232 -1.052 20.988 1.00 59.88 233 LEU A CA 1
ATOM 1827 C C . LEU A 1 233 ? 4.075 -1.585 22.157 1.00 59.88 233 LEU A C 1
ATOM 1829 O O . LEU A 1 233 ? 4.787 -0.817 22.792 1.00 59.88 233 LEU A O 1
ATOM 1833 N N . VAL A 1 234 ? 3.999 -2.894 22.429 1.00 57.38 234 VAL A N 1
ATOM 1834 C CA . VAL A 1 234 ? 4.625 -3.537 23.595 1.00 57.38 234 VAL A CA 1
ATOM 1835 C C . VAL A 1 234 ? 5.864 -4.376 23.236 1.00 57.38 234 VAL A C 1
ATOM 1837 O O . VAL A 1 234 ? 6.698 -4.598 24.109 1.00 57.38 234 VAL A O 1
ATOM 1840 N N . SER A 1 235 ? 6.043 -4.828 21.987 1.00 51.50 235 SER A N 1
ATOM 1841 C CA . SER A 1 235 ? 7.166 -5.710 21.608 1.00 51.50 235 SER A CA 1
ATOM 1842 C C . SER A 1 235 ? 8.039 -5.187 20.450 1.00 51.50 235 SER A C 1
ATOM 1844 O O . SER A 1 235 ? 7.531 -4.736 19.427 1.00 51.50 235 SER A O 1
ATOM 1846 N N . SER A 1 236 ? 9.366 -5.326 20.633 1.00 49.28 236 SER A N 1
ATOM 1847 C CA . SER A 1 236 ? 10.532 -4.960 19.785 1.00 49.28 236 SER A CA 1
ATOM 1848 C C . SER A 1 236 ? 10.874 -3.462 19.671 1.00 49.28 236 SER A C 1
ATOM 1850 O O . SER A 1 236 ? 10.165 -2.706 19.027 1.00 49.28 236 SER A O 1
ATOM 1852 N N . VAL A 1 237 ? 11.993 -3.049 20.283 1.00 49.75 237 VAL A N 1
ATOM 1853 C CA . VAL A 1 237 ? 12.401 -1.647 20.536 1.00 49.75 237 VAL A CA 1
ATOM 1854 C C . VAL A 1 237 ? 12.532 -0.779 19.267 1.00 49.75 237 VAL A C 1
ATOM 1856 O O . VAL A 1 237 ? 12.233 0.408 19.325 1.00 49.75 237 VAL A O 1
ATOM 1859 N N . ASP A 1 238 ? 12.883 -1.341 18.105 1.00 51.34 238 ASP A N 1
ATOM 1860 C CA . ASP A 1 238 ? 13.065 -0.551 16.868 1.00 51.34 238 ASP A CA 1
ATOM 1861 C C . ASP A 1 238 ? 11.780 -0.389 16.037 1.00 51.34 238 ASP A C 1
ATOM 1863 O O . ASP A 1 238 ? 11.475 0.695 15.527 1.00 51.34 238 ASP A O 1
ATOM 1867 N N . ILE A 1 239 ? 10.988 -1.462 15.917 1.00 54.12 239 ILE A N 1
ATOM 1868 C CA . ILE A 1 239 ? 9.663 -1.413 15.277 1.00 54.12 239 ILE A CA 1
ATOM 1869 C C . ILE A 1 239 ? 8.719 -0.598 16.163 1.00 54.12 239 ILE A C 1
ATOM 1871 O O . ILE A 1 239 ? 7.950 0.222 15.658 1.00 54.12 239 ILE A O 1
ATOM 1875 N N . SER A 1 240 ? 8.821 -0.767 17.484 1.00 53.47 240 SER A N 1
ATOM 1876 C CA . SER A 1 240 ? 8.020 -0.024 18.442 1.00 53.47 240 SER A CA 1
ATOM 1877 C C . SER A 1 240 ? 8.306 1.464 18.345 1.00 53.47 240 SER A C 1
ATOM 1879 O O . SER A 1 240 ? 7.343 2.200 18.226 1.00 53.47 240 SER A O 1
ATOM 1881 N N . VAL A 1 241 ? 9.554 1.944 18.267 1.00 60.31 241 VAL A N 1
ATOM 1882 C CA . VAL A 1 241 ? 9.809 3.392 18.127 1.00 60.31 241 VAL A CA 1
ATOM 1883 C C . VAL A 1 241 ? 9.148 3.963 16.871 1.00 60.31 241 VAL A C 1
ATOM 1885 O O . VAL A 1 241 ? 8.461 4.976 16.977 1.00 60.31 241 VAL A O 1
ATOM 1888 N N . SER A 1 242 ? 9.267 3.329 15.700 1.00 63.47 242 SER A N 1
ATOM 1889 C CA . SER A 1 242 ? 8.651 3.863 14.468 1.00 63.47 242 SER A CA 1
ATOM 1890 C C . SER A 1 242 ? 7.119 3.813 14.498 1.00 63.47 242 SER A C 1
ATOM 1892 O O . SER A 1 242 ? 6.453 4.771 14.089 1.00 63.47 242 SER A O 1
ATOM 1894 N N . VAL A 1 243 ? 6.542 2.735 15.036 1.00 64.62 243 VAL A N 1
ATOM 1895 C CA . VAL A 1 243 ? 5.087 2.565 15.169 1.00 64.62 243 VAL A CA 1
ATOM 1896 C C . VAL A 1 243 ? 4.519 3.492 16.242 1.00 64.62 243 VAL A C 1
ATOM 1898 O O . VAL A 1 243 ? 3.520 4.161 15.998 1.00 64.62 243 VAL A O 1
ATOM 1901 N N . ILE A 1 244 ? 5.173 3.590 17.399 1.00 64.44 244 ILE A N 1
ATOM 1902 C CA . ILE A 1 244 ? 4.837 4.490 18.508 1.00 64.44 244 ILE A CA 1
ATOM 1903 C C . ILE A 1 244 ? 4.957 5.945 18.058 1.00 64.44 244 ILE A C 1
ATOM 1905 O O . ILE A 1 244 ? 4.036 6.720 18.291 1.00 64.44 244 ILE A O 1
ATOM 1909 N N . THR A 1 245 ? 6.034 6.320 17.362 1.00 66.50 245 THR A N 1
ATOM 1910 C CA . THR A 1 245 ? 6.197 7.679 16.813 1.00 66.50 245 THR A CA 1
ATOM 1911 C C . THR A 1 245 ? 5.087 7.992 15.821 1.00 66.50 245 THR A C 1
ATOM 1913 O O . THR A 1 245 ? 4.502 9.071 15.881 1.00 66.50 245 THR A O 1
ATOM 1916 N N . SER A 1 246 ? 4.751 7.045 14.941 1.00 66.88 246 SER A N 1
ATOM 1917 C CA . SER A 1 246 ? 3.642 7.212 13.996 1.00 66.88 246 SER A CA 1
ATOM 1918 C C . SER A 1 246 ? 2.308 7.357 14.727 1.00 66.88 246 SER A C 1
ATOM 1920 O O . SER A 1 246 ? 1.548 8.268 14.421 1.00 66.88 246 SER A O 1
ATOM 1922 N N . PHE A 1 247 ? 2.048 6.525 15.736 1.00 70.31 247 PHE A N 1
ATOM 1923 C CA . PHE A 1 247 ? 0.826 6.551 16.536 1.00 70.31 247 PHE A CA 1
ATOM 1924 C C . PHE A 1 247 ? 0.679 7.847 17.344 1.00 70.31 247 PHE A C 1
ATOM 1926 O O . PHE A 1 247 ? -0.378 8.469 17.305 1.00 70.31 247 PHE A O 1
ATOM 1933 N N . PHE A 1 248 ? 1.736 8.308 18.021 1.00 69.06 248 PHE A N 1
ATOM 1934 C CA . PHE A 1 248 ? 1.730 9.595 18.724 1.00 69.06 248 PHE A CA 1
ATOM 1935 C C . PHE A 1 248 ? 1.590 10.772 17.768 1.00 69.06 248 PHE A C 1
ATOM 1937 O O . PHE A 1 248 ? 0.891 11.730 18.086 1.00 69.06 248 PHE A O 1
ATOM 1944 N N . LYS A 1 249 ? 2.228 10.709 16.595 1.00 71.88 249 LYS A N 1
ATOM 1945 C CA . LYS A 1 249 ? 2.072 11.741 15.572 1.00 71.88 249 LYS A CA 1
ATOM 1946 C C . LYS A 1 249 ? 0.633 11.802 15.070 1.00 71.88 249 LYS A C 1
ATOM 1948 O O . LYS A 1 249 ? 0.072 12.884 15.031 1.00 71.88 249 LYS A O 1
ATOM 1953 N N . ILE A 1 250 ? 0.018 10.656 14.795 1.00 74.25 250 ILE A N 1
ATOM 1954 C CA . ILE A 1 250 ? -1.404 10.572 14.453 1.00 74.25 250 ILE A CA 1
ATOM 1955 C C . ILE A 1 250 ? -2.268 11.177 15.563 1.00 74.25 250 ILE A C 1
ATOM 1957 O O . ILE A 1 250 ? -3.082 12.037 15.270 1.00 74.25 250 ILE A O 1
ATOM 1961 N N . LEU A 1 251 ? -2.063 10.778 16.824 1.00 73.00 251 LEU A N 1
ATOM 1962 C CA . LEU A 1 251 ? -2.817 11.308 17.966 1.00 73.00 251 LEU A CA 1
ATOM 1963 C C . LEU A 1 251 ? -2.688 12.826 18.119 1.00 73.00 251 LEU A C 1
ATOM 1965 O O . LEU A 1 251 ? -3.655 13.492 18.471 1.00 73.00 251 LEU A O 1
ATOM 1969 N N . ARG A 1 252 ? -1.489 13.364 17.891 1.00 74.38 252 ARG A N 1
ATOM 1970 C CA . ARG A 1 252 ? -1.231 14.805 17.934 1.00 74.38 252 ARG A CA 1
ATOM 1971 C C . ARG A 1 252 ? -1.923 15.545 16.789 1.00 74.38 252 ARG A C 1
ATOM 1973 O O . ARG A 1 252 ? -2.304 16.695 16.964 1.00 74.38 252 ARG A O 1
ATOM 1980 N N . ASP A 1 253 ? -2.043 14.906 15.633 1.00 75.62 253 ASP A N 1
ATOM 1981 C CA . ASP A 1 253 ? -2.553 15.515 14.409 1.00 75.62 253 ASP A CA 1
ATOM 1982 C C . ASP A 1 253 ? -4.108 15.390 14.283 1.00 75.62 253 ASP A C 1
ATOM 1984 O O . ASP A 1 253 ? -4.635 15.650 13.201 1.00 75.62 253 ASP A O 1
ATOM 1988 N N . CYS A 1 254 ? -4.843 15.010 15.351 1.00 79.31 254 CYS A N 1
ATOM 1989 C CA . CYS A 1 254 ? -6.301 14.720 15.357 1.00 79.31 254 CYS A CA 1
ATOM 1990 C C . CYS A 1 254 ? -7.286 15.839 15.803 1.00 79.31 254 CYS A C 1
ATOM 1992 O O . CYS A 1 254 ? -7.037 16.487 16.837 1.00 79.31 254 CYS A O 1
#

Radius of gyration: 22.1 Å; chains: 1; bounding box: 71×35×67 Å

Organism: Lottia gigantea (NCBI:txid225164)